Protein AF-A1CF23-F1 (afdb_monomer)

Radius of gyration: 43.06 Å; Cα contacts (8 Å, |Δi|>4): 12; chains: 1; bounding box: 99×81×117 Å

Secondary structure (DSSP, 8-state):
---PPPPPP-PPPPP--------------------PPP------------HHHHHHHHHHTHHHHHHHHHHHTT-HHHHHHHHHHHHHHHHHHHHHHHHHHHHHHHHHHHHHHHHHHHHHHHHHHHHHHHHHHHHHHHHHHHHHHHHHHHHHHHHHHHHHHHHHHHHHHHHTTT--

Solvent-accessible surface area (backbone atoms only — not comparable to full-atom values): 10896 Å² total; per-residue (Å²): 139,85,85,79,80,86,80,86,87,75,85,83,86,80,84,83,85,84,82,84,90,86,82,86,87,86,89,82,91,83,90,79,79,92,76,81,76,78,80,79,77,78,76,67,80,72,74,78,89,47,60,70,61,54,53,54,46,59,58,70,46,48,65,57,53,54,52,40,52,61,33,38,79,76,39,50,70,60,23,55,52,51,50,52,51,51,54,51,50,50,54,51,49,54,52,47,53,53,50,49,53,51,49,55,50,51,52,52,53,50,52,50,50,52,54,52,48,52,56,48,51,54,52,48,54,52,50,53,51,52,52,52,54,50,52,54,53,49,51,52,50,53,51,52,51,51,52,51,52,52,50,53,52,51,53,54,53,53,51,53,50,55,52,51,56,55,52,55,60,55,56,67,66,72,82,112

Structure (mmCIF, N/CA/C/O backbone):
data_AF-A1CF23-F1
#
_entry.id   AF-A1CF23-F1
#
loop_
_atom_site.group_PDB
_atom_site.id
_atom_site.type_symbol
_atom_site.label_atom_id
_atom_site.label_alt_id
_atom_site.label_comp_id
_atom_site.label_asym_id
_atom_site.label_entity_id
_atom_site.label_seq_id
_atom_site.pdbx_PDB_ins_code
_atom_site.Cartn_x
_atom_site.Cartn_y
_atom_site.Cartn_z
_atom_site.occupancy
_atom_site.B_iso_or_equiv
_atom_site.auth_seq_id
_atom_site.auth_comp_id
_atom_site.auth_asym_id
_atom_site.auth_atom_id
_atom_site.pdbx_PDB_model_num
ATOM 1 N N . MET A 1 1 ? 17.968 -36.607 25.611 1.00 47.09 1 MET A N 1
ATOM 2 C CA . MET A 1 1 ? 18.447 -35.721 24.532 1.00 47.09 1 MET A CA 1
ATOM 3 C C . MET A 1 1 ? 17.335 -34.723 24.276 1.00 47.09 1 MET A C 1
ATOM 5 O O . MET A 1 1 ? 16.348 -35.072 23.646 1.00 47.09 1 MET A O 1
ATOM 9 N N . GLU A 1 2 ? 17.427 -33.560 24.917 1.00 42.81 2 GLU A N 1
ATOM 10 C CA . GLU A 1 2 ? 16.439 -32.479 24.839 1.00 42.81 2 GLU A CA 1
ATOM 11 C C . GLU A 1 2 ? 16.671 -31.672 23.558 1.00 42.81 2 GLU A C 1
ATOM 13 O O . GLU A 1 2 ? 17.793 -31.248 23.285 1.00 42.81 2 GLU A O 1
ATOM 18 N N . ALA A 1 3 ? 15.622 -31.495 22.754 1.00 51.94 3 ALA A N 1
ATOM 19 C CA . ALA A 1 3 ? 15.655 -30.687 21.541 1.00 51.94 3 ALA A CA 1
ATOM 20 C C . ALA A 1 3 ? 15.072 -29.301 21.848 1.00 51.94 3 ALA A C 1
ATOM 22 O O . ALA A 1 3 ? 13.859 -29.100 21.843 1.00 51.94 3 ALA A O 1
ATOM 23 N N . THR A 1 4 ? 15.959 -28.358 22.151 1.00 59.88 4 THR A N 1
ATOM 24 C CA . THR A 1 4 ? 15.640 -26.946 22.383 1.00 59.88 4 THR A CA 1
ATOM 25 C C . THR A 1 4 ? 15.431 -26.233 21.045 1.00 59.88 4 THR A C 1
ATOM 27 O O . THR A 1 4 ? 16.320 -26.227 20.194 1.00 59.88 4 THR A O 1
ATOM 30 N N . ALA A 1 5 ? 14.252 -25.639 20.850 1.00 60.12 5 ALA A N 1
ATOM 31 C CA . ALA A 1 5 ? 13.924 -24.807 19.691 1.00 60.12 5 ALA A CA 1
ATOM 32 C C . ALA A 1 5 ? 14.727 -23.485 19.698 1.00 60.12 5 ALA A C 1
ATOM 34 O O . ALA A 1 5 ? 14.923 -22.913 20.775 1.00 60.12 5 ALA A O 1
ATOM 35 N N . PRO A 1 6 ? 15.179 -22.960 18.541 1.00 56.44 6 PRO A N 1
ATOM 36 C CA . PRO A 1 6 ? 15.926 -21.712 18.502 1.00 56.44 6 PRO A CA 1
ATOM 37 C C . PRO A 1 6 ? 14.998 -20.494 18.603 1.00 56.44 6 PRO A C 1
ATOM 39 O O . PRO A 1 6 ? 13.953 -20.398 17.959 1.00 56.44 6 PRO A O 1
ATOM 42 N N . TYR A 1 7 ? 15.429 -19.578 19.463 1.00 55.75 7 TYR A N 1
ATOM 43 C CA . TYR A 1 7 ? 14.811 -18.316 19.848 1.00 55.75 7 TYR A CA 1
ATOM 44 C C . TYR A 1 7 ? 14.719 -17.319 18.678 1.00 55.75 7 TYR A C 1
ATOM 46 O O . TYR A 1 7 ? 15.629 -17.214 17.859 1.00 55.75 7 TYR A O 1
ATOM 54 N N . LEU A 1 8 ? 13.630 -16.549 18.654 1.00 56.47 8 LEU A N 1
ATOM 55 C CA . LEU A 1 8 ? 13.387 -15.423 17.750 1.00 56.47 8 LEU A CA 1
ATOM 56 C C . LEU A 1 8 ? 14.395 -14.287 18.004 1.00 56.47 8 LEU A C 1
ATOM 58 O O . LEU A 1 8 ? 14.453 -13.743 19.108 1.00 56.47 8 LEU A O 1
ATOM 62 N N . GLU A 1 9 ? 15.149 -13.892 16.976 1.00 46.81 9 GLU A N 1
ATOM 63 C CA . GLU A 1 9 ? 15.939 -12.656 16.978 1.00 46.81 9 GLU A CA 1
ATOM 64 C C . GLU A 1 9 ? 15.014 -11.429 16.897 1.00 46.81 9 GLU A C 1
ATOM 66 O O . GLU A 1 9 ? 14.164 -11.313 16.010 1.00 46.81 9 GLU A O 1
ATOM 71 N N . HIS A 1 10 ? 15.199 -10.476 17.810 1.00 56.09 10 HIS A N 1
ATOM 72 C CA . HIS A 1 10 ? 14.612 -9.141 17.722 1.00 56.09 10 HIS A CA 1
ATOM 73 C C . HIS A 1 10 ? 15.687 -8.121 17.319 1.00 56.09 10 HIS A C 1
ATOM 75 O O . HIS A 1 10 ? 16.772 -8.130 17.902 1.00 56.09 10 HIS A O 1
ATOM 81 N N . PRO A 1 11 ? 15.405 -7.201 16.376 1.00 58.03 11 PRO A N 1
ATOM 82 C CA . PRO A 1 11 ? 16.388 -6.220 15.936 1.00 58.03 11 PRO A CA 1
ATOM 83 C C . PRO A 1 11 ? 16.636 -5.124 16.998 1.00 58.03 11 PRO A C 1
ATOM 85 O O . PRO A 1 11 ? 15.713 -4.727 17.719 1.00 58.03 11 PRO A O 1
ATOM 88 N N . PRO A 1 12 ? 17.870 -4.589 17.093 1.00 57.94 12 PRO A N 1
ATOM 89 C CA . PRO A 1 12 ? 18.262 -3.652 18.141 1.00 57.94 12 PRO A CA 1
ATOM 90 C C . PRO A 1 12 ? 17.671 -2.246 17.944 1.00 57.94 12 PRO A C 1
ATOM 92 O O . PRO A 1 12 ? 17.679 -1.672 16.852 1.00 57.94 12 PRO A O 1
ATOM 95 N N . LYS A 1 13 ? 17.197 -1.660 19.051 1.00 60.62 13 LYS A N 1
ATOM 96 C CA . LYS A 1 13 ? 16.697 -0.279 19.134 1.00 60.62 13 LYS A CA 1
ATOM 97 C C . LYS A 1 13 ? 17.838 0.716 18.889 1.00 60.62 13 LYS A C 1
ATOM 99 O O . LYS A 1 13 ? 18.819 0.728 19.629 1.00 60.62 13 LYS A O 1
ATOM 104 N N . ARG A 1 14 ? 17.699 1.582 17.880 1.00 65.31 14 ARG A N 1
ATOM 105 C CA . ARG A 1 14 ? 18.661 2.663 17.598 1.00 65.31 14 ARG A CA 1
ATOM 106 C C . ARG A 1 14 ? 18.449 3.833 18.567 1.00 65.31 14 ARG A C 1
ATOM 108 O O . ARG A 1 14 ? 17.315 4.257 18.789 1.00 65.31 14 ARG A O 1
ATOM 115 N N . LYS A 1 15 ? 19.546 4.337 19.142 1.00 51.72 15 LYS A N 1
ATOM 116 C CA . LYS A 1 15 ? 19.600 5.546 19.979 1.00 51.72 15 LYS A CA 1
ATOM 117 C C . LYS A 1 15 ? 19.421 6.795 19.106 1.00 51.72 15 LYS A C 1
ATOM 119 O O . LYS A 1 15 ? 20.038 6.897 18.052 1.00 51.72 15 LYS A O 1
ATOM 124 N N . ARG A 1 16 ? 18.587 7.736 19.557 1.00 58.72 16 ARG A N 1
ATOM 125 C CA . ARG A 1 16 ? 18.437 9.077 18.973 1.00 58.72 16 ARG A CA 1
ATOM 126 C C . ARG A 1 16 ? 19.464 9.994 19.632 1.00 58.72 16 ARG A C 1
ATOM 128 O O . ARG A 1 16 ? 19.348 10.269 20.823 1.00 58.72 16 ARG A O 1
ATOM 135 N N . GLU A 1 17 ? 20.461 10.431 18.877 1.00 41.59 17 GLU A N 1
ATOM 136 C CA . GLU A 1 17 ? 21.416 11.435 19.339 1.00 41.59 17 GLU A CA 1
ATOM 137 C C . GLU A 1 17 ? 20.784 12.828 19.252 1.00 41.59 17 GLU A C 1
ATOM 139 O O . GLU A 1 17 ? 20.190 13.219 18.248 1.00 41.59 17 GLU A O 1
ATOM 144 N N . SER A 1 18 ? 20.864 13.536 20.374 1.00 41.31 18 SER A N 1
ATOM 145 C CA . SER A 1 18 ? 20.544 14.950 20.532 1.00 41.31 18 SER A CA 1
ATOM 146 C C . SER A 1 18 ? 21.783 15.754 20.159 1.00 41.31 18 SER A C 1
ATOM 148 O O . SER A 1 18 ? 22.869 15.456 20.651 1.00 41.31 18 SER A O 1
ATOM 150 N N . SER A 1 19 ? 21.640 16.804 19.356 1.00 41.16 19 SER A N 1
ATOM 151 C CA . SER A 1 19 ? 22.678 17.829 19.234 1.00 41.16 19 SER A CA 1
ATOM 152 C C . SER A 1 19 ? 22.047 19.210 19.149 1.00 41.16 19 SER A C 1
ATOM 154 O O . SER A 1 19 ? 21.225 19.495 18.281 1.00 41.16 19 SER A O 1
ATOM 156 N N . LEU A 1 20 ? 22.427 20.017 20.137 1.00 34.78 20 LEU A N 1
ATOM 157 C CA . LEU A 1 20 ? 22.135 21.430 20.292 1.00 34.78 20 LEU A CA 1
ATOM 158 C C . LEU A 1 20 ? 22.941 22.270 19.292 1.00 34.78 20 LEU A C 1
ATOM 160 O O . LEU A 1 20 ? 24.120 22.029 19.057 1.00 34.78 20 LEU A O 1
ATOM 164 N N . SER A 1 21 ? 22.245 23.277 18.779 1.00 41.28 21 SER A N 1
ATOM 165 C CA . SER A 1 21 ? 22.648 24.590 18.273 1.00 41.28 21 SER A CA 1
ATOM 166 C C . SER A 1 21 ? 24.136 24.973 18.251 1.00 41.28 21 SER A C 1
ATOM 168 O O . SER A 1 21 ? 24.772 25.113 19.293 1.00 41.28 21 SER A O 1
ATOM 170 N N . GLN A 1 22 ? 24.607 25.384 17.070 1.00 38.59 22 GLN A N 1
ATOM 171 C CA . GLN A 1 22 ? 25.630 26.421 16.918 1.00 38.59 22 GLN A CA 1
ATOM 172 C C . GLN A 1 22 ? 25.378 27.214 15.627 1.00 38.59 22 GLN A C 1
ATOM 174 O O . GLN A 1 22 ? 25.405 26.660 14.533 1.00 38.59 22 GLN A O 1
ATOM 179 N N . SER A 1 23 ? 25.147 28.521 15.747 1.00 35.44 23 SER A N 1
ATOM 180 C CA . SER A 1 23 ? 25.278 29.476 14.642 1.00 35.44 23 SER A CA 1
ATOM 181 C C . SER A 1 23 ? 25.594 30.851 15.228 1.00 35.44 23 SER A C 1
ATOM 183 O O . SER A 1 23 ? 24.833 31.393 16.028 1.00 35.44 23 SER A O 1
ATOM 185 N N . GLY A 1 24 ? 26.776 31.360 14.870 1.00 31.34 24 GLY A N 1
ATOM 186 C CA . GLY A 1 24 ? 27.207 32.738 15.093 1.00 31.34 24 GLY A CA 1
ATOM 187 C C . GLY A 1 24 ? 26.782 33.674 13.948 1.00 31.34 24 GLY A C 1
ATOM 188 O O . GLY A 1 24 ? 26.200 33.209 12.965 1.00 31.34 24 GLY A O 1
ATOM 189 N N . PRO A 1 25 ? 27.055 34.987 14.080 1.00 57.59 25 PRO A N 1
ATOM 190 C CA . PRO A 1 25 ? 26.296 36.049 13.423 1.00 57.59 25 PRO A CA 1
ATOM 191 C C . PRO A 1 25 ? 27.000 36.629 12.188 1.00 57.59 25 PRO A C 1
ATOM 193 O O . PRO A 1 25 ? 28.224 36.597 12.112 1.00 57.59 25 PRO A O 1
ATOM 196 N N . ALA A 1 26 ? 26.229 37.233 11.275 1.00 33.72 26 ALA A N 1
ATOM 197 C CA . ALA A 1 26 ? 26.423 38.615 10.810 1.00 33.72 26 ALA A CA 1
ATOM 198 C C . ALA A 1 26 ? 25.569 38.954 9.570 1.00 33.72 26 ALA A C 1
ATOM 200 O O . ALA A 1 26 ? 25.571 38.236 8.574 1.00 33.72 26 ALA A O 1
ATOM 201 N N . ASN A 1 27 ? 25.026 40.171 9.629 1.00 35.38 27 ASN A N 1
ATOM 202 C CA . ASN A 1 27 ? 24.961 41.179 8.568 1.00 35.38 27 ASN A 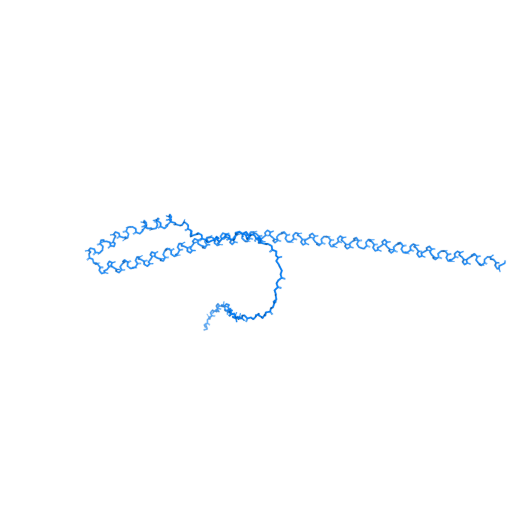CA 1
ATOM 203 C C . ASN A 1 27 ? 23.621 41.450 7.861 1.00 35.38 27 ASN A C 1
ATOM 205 O O . ASN A 1 27 ? 22.904 40.563 7.409 1.00 35.38 27 ASN A O 1
ATOM 209 N N . GLU A 1 28 ? 23.320 42.746 7.801 1.00 41.91 28 GLU A N 1
ATOM 210 C CA . GLU A 1 28 ? 22.049 43.366 7.444 1.00 41.91 28 GLU A CA 1
ATOM 211 C C . GLU A 1 28 ? 21.919 43.690 5.942 1.00 41.91 28 GLU A C 1
ATOM 213 O O . GLU A 1 28 ? 22.896 43.940 5.240 1.00 41.91 28 GLU A O 1
ATOM 218 N N . SER A 1 29 ? 20.656 43.880 5.541 1.00 42.12 29 SER A N 1
ATOM 219 C CA . SER A 1 29 ? 20.182 44.896 4.584 1.00 42.12 29 SER A CA 1
ATOM 220 C C . SER A 1 29 ? 20.211 44.582 3.080 1.00 42.12 29 SER A C 1
ATOM 222 O O . SER A 1 29 ? 21.208 44.778 2.389 1.00 42.12 29 SER A O 1
ATOM 224 N N . ARG A 1 30 ? 19.026 44.275 2.528 1.00 42.25 30 ARG A N 1
ATOM 225 C CA . ARG A 1 30 ? 18.325 45.149 1.557 1.00 42.25 30 ARG A CA 1
ATOM 226 C C . ARG A 1 30 ? 16.930 44.615 1.231 1.00 42.25 30 ARG A C 1
ATOM 228 O O . ARG A 1 30 ? 16.728 43.418 1.077 1.00 42.25 30 ARG A O 1
ATOM 235 N N . GLY A 1 31 ? 15.972 45.536 1.151 1.00 38.47 31 GLY A N 1
ATOM 236 C CA . GLY A 1 31 ? 14.549 45.242 1.029 1.00 38.47 31 GLY A CA 1
ATOM 237 C C . GLY A 1 31 ? 14.075 44.768 -0.346 1.00 38.47 31 GLY A C 1
ATOM 238 O O . GLY A 1 31 ? 14.574 45.190 -1.386 1.00 38.47 31 GLY A O 1
ATOM 239 N N . ALA A 1 32 ? 13.016 43.962 -0.306 1.00 36.84 32 ALA A N 1
ATOM 240 C CA . ALA A 1 32 ? 11.978 43.841 -1.321 1.00 36.84 32 ALA A CA 1
ATOM 241 C C . ALA A 1 32 ? 10.670 43.410 -0.619 1.00 36.84 32 ALA A C 1
ATOM 243 O O . ALA A 1 32 ? 10.701 42.818 0.454 1.00 36.84 32 ALA A O 1
ATOM 244 N N . LYS A 1 33 ? 9.540 43.817 -1.198 1.00 49.59 33 LYS A N 1
ATOM 245 C CA . LYS A 1 33 ? 8.174 43.880 -0.643 1.00 49.59 33 LYS A CA 1
ATOM 246 C C . LYS A 1 33 ? 7.589 42.546 -0.116 1.00 49.59 33 LYS A C 1
ATOM 248 O O . LYS A 1 33 ? 8.077 41.487 -0.499 1.00 49.59 33 LYS A O 1
ATOM 253 N N . PRO A 1 34 ? 6.508 42.598 0.698 1.00 35.50 34 PRO A N 1
ATOM 254 C CA . PRO A 1 34 ? 5.855 41.418 1.263 1.00 35.50 34 PRO A CA 1
ATOM 255 C C . PRO A 1 34 ? 5.177 40.613 0.152 1.00 35.50 34 PRO A C 1
ATOM 257 O O . PRO A 1 34 ? 4.264 41.109 -0.505 1.00 35.50 34 PRO A O 1
ATOM 260 N N . ILE A 1 35 ? 5.636 39.385 -0.063 1.00 42.28 35 ILE A N 1
ATOM 261 C CA . ILE A 1 35 ? 4.881 38.376 -0.800 1.00 42.28 35 ILE A CA 1
ATOM 262 C C . ILE A 1 35 ? 4.031 37.650 0.236 1.00 42.28 35 ILE A C 1
ATOM 264 O O . ILE A 1 35 ? 4.559 37.040 1.164 1.00 42.28 35 ILE A O 1
ATOM 268 N N . GLU A 1 36 ? 2.717 37.807 0.094 1.00 35.47 36 GLU A N 1
ATOM 269 C CA . GLU A 1 36 ? 1.693 37.052 0.805 1.00 35.47 36 GLU A CA 1
ATOM 270 C C . GLU A 1 36 ? 2.014 35.558 0.779 1.00 35.47 36 GLU A C 1
ATOM 272 O O . GLU A 1 36 ? 2.161 34.944 -0.280 1.00 35.47 36 GLU A O 1
ATOM 277 N N . SER A 1 37 ? 2.114 34.981 1.972 1.00 36.59 37 SER A N 1
ATOM 278 C CA . SER A 1 37 ? 2.172 33.543 2.185 1.00 36.59 37 SER A CA 1
ATOM 279 C C . SER A 1 37 ? 0.916 32.882 1.606 1.00 36.59 37 SER A C 1
ATOM 281 O O . SER A 1 37 ? -0.189 33.229 2.028 1.00 36.59 37 SER A O 1
ATOM 283 N N . PRO A 1 38 ? 1.035 31.891 0.706 1.00 37.25 38 PRO A N 1
ATOM 284 C CA . PRO A 1 38 ? -0.078 31.008 0.401 1.00 37.25 38 PRO A CA 1
ATOM 285 C C . PRO A 1 38 ? -0.397 30.217 1.669 1.00 37.25 38 PRO A C 1
ATOM 287 O O . PRO A 1 38 ? 0.479 29.550 2.221 1.00 37.25 38 PRO A O 1
ATOM 290 N N . ASN A 1 39 ? -1.632 30.365 2.143 1.00 38.25 39 ASN A N 1
ATOM 291 C CA . ASN A 1 39 ? -2.187 29.721 3.326 1.00 38.25 39 ASN A CA 1
ATOM 292 C C . ASN A 1 39 ? -1.664 28.286 3.489 1.00 38.25 39 ASN A C 1
ATOM 294 O O . ASN A 1 39 ? -1.999 27.399 2.703 1.00 38.25 39 ASN A O 1
ATOM 298 N N . GLN A 1 40 ? -0.854 28.061 4.527 1.00 39.56 40 GLN A N 1
ATOM 299 C CA . GLN A 1 40 ? -0.683 26.726 5.077 1.00 39.56 40 GLN A CA 1
ATOM 300 C C . GLN A 1 40 ? -1.990 26.393 5.776 1.00 39.56 40 GLN A C 1
ATOM 302 O O . GLN A 1 40 ? -2.209 26.749 6.933 1.00 39.56 40 GLN A O 1
ATOM 307 N N . ASP A 1 41 ? -2.874 25.777 5.001 1.00 31.92 41 ASP A N 1
ATOM 308 C CA . ASP A 1 41 ? -4.064 25.115 5.486 1.00 31.92 41 ASP A CA 1
ATOM 309 C C . ASP A 1 41 ? -3.591 24.066 6.493 1.00 31.92 41 ASP A C 1
ATOM 311 O O . ASP A 1 41 ? -3.032 23.019 6.153 1.00 31.92 41 ASP A O 1
ATOM 315 N N . SER A 1 42 ? -3.680 24.429 7.769 1.00 43.19 42 SER A N 1
ATOM 316 C CA . SER A 1 42 ? -3.456 23.517 8.872 1.00 43.19 42 SER A CA 1
ATOM 317 C C . SER A 1 42 ? -4.674 22.606 8.879 1.00 43.19 42 SER A C 1
ATOM 319 O O . SER A 1 42 ? -5.624 22.819 9.627 1.00 43.19 42 SER A O 1
ATOM 321 N N . THR A 1 43 ? -4.679 21.613 7.988 1.00 41.03 43 THR A N 1
ATOM 322 C CA . THR A 1 43 ? -5.628 20.509 8.048 1.00 41.03 43 THR A CA 1
ATOM 323 C C . THR A 1 43 ? -5.241 19.669 9.257 1.00 41.03 43 THR A C 1
ATOM 325 O O . THR A 1 43 ? -4.577 18.636 9.174 1.00 41.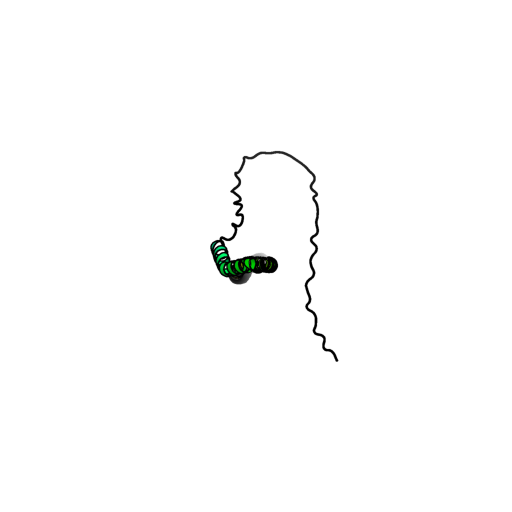03 43 THR A O 1
ATOM 328 N N . GLN A 1 44 ? -5.625 20.174 10.424 1.00 33.69 44 GLN A N 1
ATOM 329 C CA . GLN A 1 44 ? -5.868 19.371 11.599 1.00 33.69 44 GLN A CA 1
ATOM 330 C C . GLN A 1 44 ? -6.738 18.195 11.132 1.00 33.69 44 GLN A C 1
ATOM 332 O O . GLN A 1 44 ? -7.762 18.436 10.486 1.00 33.69 44 GLN A O 1
ATOM 337 N N . PRO A 1 45 ? -6.343 16.933 11.365 1.00 38.88 45 PRO A N 1
ATOM 338 C CA . PRO A 1 45 ? -7.217 15.824 11.042 1.00 38.88 45 PRO A CA 1
ATOM 339 C C . PRO A 1 45 ? -8.460 15.979 11.917 1.00 38.88 45 PRO A C 1
ATOM 341 O O . PRO A 1 45 ? -8.399 15.809 13.136 1.00 38.88 45 PRO A O 1
ATOM 344 N N . GLU A 1 46 ? -9.564 16.371 11.282 1.00 40.06 46 GLU A N 1
ATOM 345 C CA . GLU A 1 46 ? -10.905 16.270 11.842 1.00 40.06 46 GLU A CA 1
ATOM 346 C C . GLU A 1 46 ? -11.041 14.874 12.469 1.00 40.06 46 GLU A C 1
ATOM 348 O O . GLU A 1 46 ? -10.661 13.874 11.836 1.00 40.06 46 GLU A O 1
ATOM 353 N N . PRO A 1 47 ? -11.503 14.781 13.729 1.00 45.88 47 PRO A N 1
ATOM 354 C CA . PRO A 1 47 ? -11.722 13.492 14.359 1.00 45.88 47 PRO A CA 1
ATOM 355 C C . PRO A 1 47 ? -12.678 12.696 13.463 1.00 45.88 47 PRO A C 1
ATOM 357 O O . PRO A 1 47 ? -13.653 13.262 12.967 1.00 45.88 47 PRO A O 1
ATOM 360 N N . PRO A 1 48 ? -12.408 11.403 13.200 1.00 47.31 48 PRO A N 1
ATOM 361 C CA . PRO A 1 48 ? -13.290 10.618 12.358 1.00 47.31 48 PRO A CA 1
ATOM 362 C C . PRO A 1 48 ? -14.691 10.695 12.956 1.00 47.31 48 PRO A C 1
ATOM 364 O O . PRO A 1 48 ? -14.876 10.338 14.121 1.00 47.31 48 PRO A O 1
ATOM 367 N N . THR A 1 49 ? -15.642 11.165 12.150 1.00 50.53 49 THR A N 1
ATOM 368 C CA . THR A 1 49 ? -17.089 11.183 12.386 1.00 50.53 49 THR A CA 1
ATOM 369 C C . THR A 1 49 ? -17.572 9.738 12.521 1.00 50.53 49 THR A C 1
ATOM 371 O O . THR A 1 49 ? -18.186 9.143 11.645 1.00 50.53 49 THR A O 1
ATOM 374 N N . ASN A 1 50 ? -17.196 9.117 13.633 1.00 54.56 50 ASN A N 1
ATOM 375 C CA . ASN A 1 50 ? -17.627 7.804 14.087 1.00 54.56 50 ASN A CA 1
ATOM 376 C C . ASN A 1 50 ? -18.837 7.944 15.020 1.00 54.56 50 ASN A C 1
ATOM 378 O O . ASN A 1 50 ? -19.239 6.958 15.634 1.00 54.56 50 ASN A O 1
ATOM 382 N N . ASP A 1 51 ? -19.407 9.147 15.138 1.00 52.72 51 ASP A N 1
ATOM 383 C CA . ASP A 1 51 ? -20.479 9.475 16.077 1.00 52.72 51 ASP A CA 1
ATOM 384 C C . ASP A 1 51 ? -21.678 8.537 15.918 1.00 52.72 51 ASP A C 1
ATOM 386 O O . ASP A 1 51 ? -22.230 8.071 16.908 1.00 52.72 51 ASP A O 1
ATOM 390 N N . GLU A 1 52 ? -22.006 8.132 14.691 1.00 55.91 52 GLU A N 1
ATOM 391 C CA . GLU A 1 52 ? -23.090 7.181 14.417 1.00 55.91 52 GLU A CA 1
ATOM 392 C C . GLU A 1 52 ? -22.793 5.770 14.968 1.00 55.91 52 GLU A C 1
ATOM 394 O O . GLU A 1 52 ? -23.659 5.097 15.533 1.00 55.91 52 GLU A O 1
ATOM 399 N N . LYS A 1 53 ? -21.528 5.338 14.896 1.00 59.44 53 LYS A N 1
ATOM 400 C CA . LYS A 1 53 ? -21.073 4.040 15.410 1.00 59.44 53 LYS A CA 1
ATOM 401 C C . LYS A 1 53 ? -20.929 4.053 16.932 1.00 59.44 53 LYS A C 1
ATOM 403 O O . LYS A 1 53 ? -21.237 3.060 17.584 1.00 59.44 53 LYS A O 1
ATOM 408 N N . VAL A 1 54 ? -20.501 5.178 17.505 1.00 58.31 54 VAL A N 1
ATOM 409 C CA . VAL A 1 54 ? -20.413 5.395 18.958 1.00 58.31 54 VAL A CA 1
ATOM 410 C C . VAL A 1 54 ? -21.813 5.454 19.581 1.00 58.31 54 VAL A C 1
ATOM 412 O O . VAL A 1 54 ? -22.049 4.829 20.617 1.00 58.31 54 VAL A O 1
ATOM 415 N N . LEU A 1 55 ? -22.769 6.110 18.916 1.00 59.19 55 LEU A N 1
ATOM 416 C CA . LEU A 1 55 ? -24.175 6.132 19.323 1.00 59.19 55 LEU A CA 1
ATOM 417 C C . LEU A 1 55 ? -24.793 4.727 19.291 1.00 59.19 55 LEU A C 1
ATOM 419 O O . LEU A 1 55 ? -25.383 4.311 20.286 1.00 59.19 55 LEU A O 1
ATOM 423 N N . SER A 1 56 ? -24.569 3.955 18.221 1.00 65.12 56 SER A N 1
ATOM 424 C CA . SER A 1 56 ? -25.015 2.553 18.117 1.00 65.12 56 SER A CA 1
ATOM 425 C C . SER A 1 56 ? -24.459 1.668 19.249 1.00 65.12 56 SER A C 1
ATOM 427 O O . SER A 1 56 ? -25.141 0.785 19.776 1.00 65.12 56 SER A O 1
ATOM 429 N N . VAL A 1 57 ? -23.238 1.948 19.711 1.00 65.19 57 VAL A N 1
ATOM 430 C CA . VAL A 1 57 ? -22.618 1.230 20.833 1.00 65.19 57 VAL A CA 1
ATOM 431 C C . VAL A 1 57 ? -23.262 1.590 22.174 1.00 65.19 57 VAL A C 1
ATOM 433 O O . VAL A 1 57 ? -23.493 0.691 22.986 1.00 65.19 57 VAL A O 1
ATOM 436 N N . MET A 1 58 ? -23.626 2.852 22.419 1.00 64.31 58 MET A N 1
ATOM 437 C CA . MET A 1 58 ? 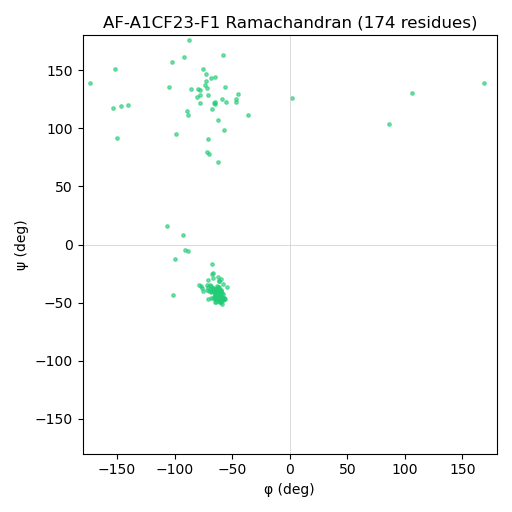-24.396 3.206 23.621 1.00 64.31 58 MET A CA 1
ATOM 438 C C . MET A 1 58 ? -25.740 2.470 23.687 1.00 64.31 58 MET A C 1
ATOM 440 O O . MET A 1 58 ? -26.210 2.139 24.778 1.00 64.31 58 MET A O 1
ATOM 444 N N . GLU A 1 59 ? -26.337 2.144 22.539 1.00 75.50 59 GLU A N 1
ATOM 445 C CA . GLU A 1 59 ? -27.534 1.302 22.494 1.00 75.50 59 GLU A CA 1
ATOM 446 C C . GLU A 1 59 ? -27.242 -0.161 22.852 1.00 75.50 59 GLU A C 1
ATOM 448 O O . GLU A 1 59 ? -28.037 -0.790 23.550 1.00 75.50 59 GLU A O 1
ATOM 453 N N . SER A 1 60 ? -26.083 -0.693 22.453 1.00 80.44 60 SER A N 1
ATOM 454 C CA . SER A 1 60 ? -25.705 -2.088 22.726 1.00 80.44 60 SER A CA 1
ATOM 455 C C . SER A 1 60 ? -25.483 -2.390 24.217 1.00 80.44 60 SER A C 1
ATOM 457 O O . SER A 1 60 ? -25.764 -3.498 24.672 1.00 80.44 60 SER A O 1
ATOM 459 N N . PHE A 1 61 ? -25.070 -1.394 25.010 1.00 86.88 61 PHE A N 1
ATOM 460 C CA . PHE A 1 61 ? -24.920 -1.527 26.467 1.00 86.88 61 PHE A CA 1
ATOM 461 C C . PHE A 1 61 ? -26.201 -1.216 27.254 1.00 86.88 61 PHE A C 1
ATOM 463 O O . PHE A 1 61 ? -26.246 -1.423 28.468 1.00 86.88 61 PHE A O 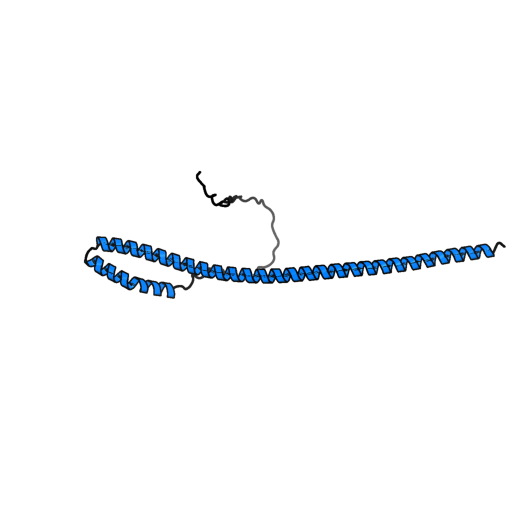1
ATOM 470 N N . ARG A 1 62 ? -27.265 -0.751 26.587 1.00 88.94 62 ARG A N 1
ATOM 471 C CA . ARG A 1 62 ? -28.529 -0.355 27.224 1.00 88.94 62 ARG A CA 1
ATOM 472 C C . ARG A 1 62 ? -29.207 -1.501 28.006 1.00 88.94 62 ARG A C 1
ATOM 474 O O . ARG A 1 62 ? -29.702 -1.2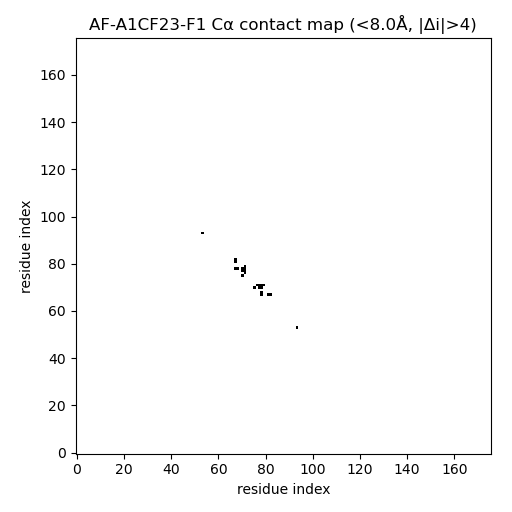36 29.100 1.00 88.94 62 ARG A O 1
ATOM 481 N N . PRO A 1 63 ? -29.213 -2.767 27.534 1.00 92.00 63 PRO A N 1
ATOM 482 C CA . PRO A 1 63 ? -29.718 -3.896 28.322 1.00 92.00 63 PRO A CA 1
ATOM 483 C C . PRO A 1 63 ? -28.912 -4.131 29.602 1.00 92.00 63 PRO A C 1
ATOM 485 O O . PRO A 1 63 ? -29.485 -4.367 30.660 1.00 92.00 63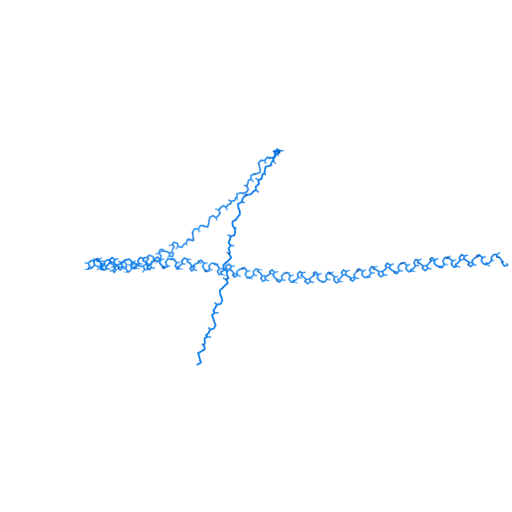 PRO A O 1
ATOM 488 N N . LEU A 1 64 ? -27.586 -4.006 29.515 1.00 91.12 64 LEU A N 1
ATOM 489 C CA . LEU A 1 64 ? -26.686 -4.231 30.641 1.00 91.12 64 LEU A CA 1
ATOM 490 C C . LEU A 1 64 ? -26.822 -3.138 31.708 1.00 91.12 64 LEU A C 1
ATOM 492 O O . LEU A 1 64 ? -26.759 -3.435 32.894 1.00 91.12 64 LEU A O 1
ATOM 496 N N . ALA A 1 65 ? -27.081 -1.893 31.300 1.00 90.50 65 ALA A N 1
ATOM 497 C CA . ALA A 1 65 ? -27.388 -0.801 32.223 1.00 90.50 65 ALA A CA 1
ATOM 498 C C . ALA A 1 65 ? -28.652 -1.079 33.060 1.00 90.50 65 ALA A C 1
ATOM 500 O O . ALA A 1 65 ? -28.636 -0.873 34.268 1.00 90.50 65 ALA A O 1
ATOM 501 N N . ARG A 1 66 ? -29.709 -1.634 32.448 1.00 94.38 66 ARG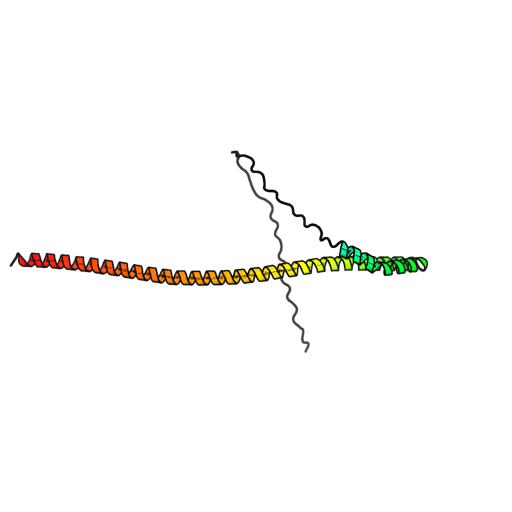 A N 1
ATOM 502 C CA . ARG A 1 66 ? -30.944 -2.013 33.164 1.00 94.38 66 ARG A CA 1
ATOM 503 C C . ARG A 1 66 ? -30.725 -3.154 34.157 1.00 94.38 66 ARG A C 1
ATOM 505 O O . ARG A 1 66 ? -31.332 -3.167 35.221 1.00 94.38 66 ARG A O 1
ATOM 512 N N . GLU A 1 67 ? -29.877 -4.124 33.816 1.00 95.00 67 GLU A N 1
ATOM 513 C CA . GLU A 1 67 ? -29.516 -5.195 34.755 1.00 95.00 67 GLU A CA 1
ATOM 514 C C . GLU A 1 67 ? -28.685 -4.670 35.928 1.00 95.00 67 GLU A C 1
ATOM 516 O O . GLU A 1 67 ? -28.875 -5.120 37.055 1.00 95.00 67 GLU A O 1
ATOM 521 N N . LEU A 1 68 ? -27.811 -3.684 35.694 1.00 95.25 68 LEU A N 1
ATOM 522 C CA . LEU A 1 68 ? -27.081 -3.013 36.770 1.00 95.25 68 LEU A CA 1
ATOM 523 C C . LEU A 1 68 ? -28.018 -2.237 37.703 1.00 95.25 68 LEU A C 1
ATOM 525 O O . LEU A 1 68 ? -27.835 -2.326 38.909 1.00 95.25 68 LEU A O 1
ATOM 529 N N . GLU A 1 69 ? -29.038 -1.548 37.180 1.00 96.06 69 GLU A N 1
ATOM 530 C CA . GLU A 1 69 ? -30.064 -0.878 38.001 1.00 96.06 69 GLU A CA 1
ATOM 531 C C . GLU A 1 69 ? -30.832 -1.882 38.875 1.00 96.06 69 GLU A C 1
ATOM 533 O O . GLU A 1 69 ? -30.936 -1.708 40.086 1.00 96.06 69 GLU A O 1
ATOM 538 N N . ARG A 1 70 ? -31.292 -2.997 38.291 1.00 97.12 70 ARG A N 1
ATOM 539 C CA . ARG A 1 70 ? -31.967 -4.079 39.036 1.00 97.12 70 ARG A CA 1
ATOM 540 C C . ARG A 1 70 ? -31.080 -4.729 40.091 1.00 97.12 70 ARG A C 1
ATOM 542 O O . ARG A 1 70 ? -31.582 -5.270 41.076 1.00 97.12 70 ARG A O 1
ATOM 549 N N . LEU A 1 71 ? -29.776 -4.779 39.836 1.00 96.75 71 LEU A N 1
ATOM 550 C CA . LEU A 1 71 ? -28.802 -5.311 40.775 1.00 96.75 71 LEU A CA 1
ATOM 551 C C . LEU A 1 71 ? -28.537 -4.317 41.905 1.00 96.75 71 LEU A C 1
ATOM 553 O O . LEU A 1 71 ? -28.419 -4.752 43.042 1.00 96.75 71 LEU A O 1
ATOM 557 N N . ASP A 1 72 ? -28.505 -3.018 41.617 1.00 97.25 72 ASP A N 1
ATOM 558 C CA . ASP A 1 72 ? -28.302 -1.952 42.605 1.00 97.25 72 ASP A CA 1
ATOM 559 C C . ASP A 1 72 ? -29.423 -1.924 43.654 1.00 97.25 72 ASP A C 1
ATOM 561 O O . ASP A 1 72 ? -29.161 -1.772 44.845 1.00 97.25 72 ASP A O 1
ATOM 565 N N . GLU A 1 73 ? -30.660 -2.210 43.232 1.00 97.25 73 GLU A N 1
ATOM 566 C CA . GLU A 1 73 ? -31.814 -2.386 44.125 1.00 97.25 73 GLU A CA 1
ATOM 567 C C . GLU A 1 73 ? -31.658 -3.565 45.109 1.00 97.25 73 GLU A C 1
ATOM 569 O O . GLU A 1 73 ? -32.252 -3.551 46.188 1.00 97.25 73 GLU A O 1
ATOM 574 N N . LYS A 1 74 ? -30.892 -4.605 44.745 1.00 97.31 74 LYS A N 1
ATOM 575 C CA . LYS A 1 74 ? -30.753 -5.852 45.525 1.00 97.31 74 LYS A CA 1
ATOM 576 C C . LYS A 1 74 ? -29.455 -5.918 46.325 1.00 97.31 74 LYS A C 1
ATOM 578 O O . LYS A 1 74 ? -29.459 -6.377 47.464 1.00 97.31 74 LYS A O 1
ATOM 583 N N . ASP A 1 75 ? -28.351 -5.518 45.707 1.00 97.62 75 ASP A N 1
ATOM 584 C CA . ASP A 1 75 ? -27.002 -5.524 46.261 1.00 97.62 75 ASP A CA 1
ATOM 585 C C . ASP A 1 75 ? -26.178 -4.383 45.627 1.00 97.62 75 ASP A C 1
ATOM 587 O O . ASP A 1 75 ? -25.532 -4.570 44.587 1.00 97.62 75 ASP A O 1
ATOM 591 N N . PRO A 1 76 ? -26.160 -3.195 46.256 1.00 96.75 76 PRO A N 1
ATOM 592 C CA . PRO A 1 76 ? -25.480 -2.023 45.707 1.00 96.75 76 PRO A CA 1
ATOM 593 C C . PRO A 1 76 ? -23.952 -2.174 45.679 1.00 96.75 76 PRO A C 1
ATOM 595 O O . PRO A 1 76 ? -23.263 -1.569 44.853 1.00 96.75 76 PRO A O 1
ATOM 598 N N . ILE A 1 77 ? -23.376 -3.007 46.554 1.00 97.44 77 ILE A N 1
ATOM 599 C CA . ILE A 1 77 ? -21.926 -3.239 46.577 1.00 97.44 77 ILE A CA 1
ATOM 600 C C . ILE A 1 77 ? -21.527 -4.058 45.351 1.00 97.44 77 ILE A C 1
ATOM 602 O O . ILE A 1 77 ? -20.562 -3.711 44.656 1.00 97.44 77 ILE A O 1
ATOM 606 N N . LEU A 1 78 ? -22.275 -5.126 45.070 1.00 96.12 78 LEU A N 1
ATOM 607 C CA . LEU A 1 78 ? -22.061 -5.956 43.893 1.00 96.12 78 LEU A CA 1
ATOM 608 C C . LEU A 1 78 ? -22.370 -5.186 42.603 1.00 96.12 78 LEU A C 1
ATOM 610 O O . LEU A 1 78 ? -21.586 -5.262 41.653 1.00 96.12 78 LEU A O 1
ATOM 614 N N . ALA A 1 79 ? -23.433 -4.377 42.583 1.00 97.06 79 ALA A N 1
ATOM 615 C CA . ALA A 1 79 ? -23.761 -3.504 41.457 1.00 97.06 79 ALA A CA 1
ATOM 616 C C . ALA A 1 79 ? -22.627 -2.522 41.143 1.00 97.06 79 ALA A C 1
ATOM 618 O O . ALA A 1 79 ? -22.209 -2.408 39.990 1.00 97.06 79 ALA A O 1
ATOM 619 N N . ALA A 1 80 ? -22.038 -1.887 42.160 1.00 95.88 80 ALA A N 1
ATOM 620 C CA . ALA A 1 80 ? -20.902 -0.990 41.974 1.00 95.88 80 ALA A CA 1
ATOM 621 C C . ALA A 1 80 ? -19.660 -1.712 41.416 1.00 95.88 80 ALA A C 1
ATOM 623 O O . ALA A 1 80 ? -18.923 -1.150 40.600 1.00 95.88 80 ALA A O 1
ATOM 624 N N . GLN A 1 81 ? -19.402 -2.956 41.834 1.00 97.50 81 GLN A N 1
ATOM 625 C CA . GLN A 1 81 ? -18.317 -3.772 41.274 1.00 97.50 81 GLN A CA 1
ATOM 626 C C . GLN A 1 81 ? -18.582 -4.137 39.809 1.00 97.50 81 GLN A C 1
ATOM 628 O O . GLN A 1 81 ? -17.700 -3.958 38.964 1.00 97.50 81 GLN A O 1
ATOM 633 N N . ALA A 1 82 ? -19.800 -4.577 39.497 1.00 96.44 82 ALA A N 1
ATOM 634 C CA . ALA A 1 82 ? -20.216 -4.910 38.141 1.00 96.44 82 ALA A CA 1
ATOM 635 C C . ALA A 1 82 ? -20.168 -3.677 37.221 1.00 96.44 82 ALA A C 1
ATOM 637 O O . ALA A 1 82 ? -19.612 -3.747 36.126 1.00 96.44 82 ALA A O 1
ATOM 638 N N . ALA A 1 83 ? -20.632 -2.517 37.688 1.00 95.62 83 ALA A N 1
ATOM 639 C CA . ALA A 1 83 ? -20.576 -1.260 36.946 1.00 95.62 83 ALA A CA 1
ATOM 640 C C . ALA A 1 83 ? -19.134 -0.853 36.601 1.00 95.62 83 ALA A C 1
ATOM 642 O O . ALA A 1 83 ? -18.863 -0.425 35.476 1.00 95.62 83 ALA A O 1
ATOM 643 N N . ARG A 1 84 ? -18.180 -1.040 37.528 1.00 96.69 84 ARG A N 1
ATOM 644 C CA . ARG A 1 84 ? -16.750 -0.811 37.254 1.00 96.69 84 ARG A CA 1
ATOM 645 C C . ARG A 1 84 ? -16.228 -1.727 36.148 1.00 96.69 84 ARG A C 1
ATOM 647 O O . ARG A 1 84 ? -15.523 -1.251 35.259 1.00 96.69 84 ARG A O 1
ATOM 654 N N . LEU A 1 85 ? -16.593 -3.008 36.167 1.00 95.81 85 LEU A N 1
ATOM 655 C CA . LEU A 1 85 ? -16.195 -3.961 35.128 1.00 95.81 85 LEU A CA 1
ATOM 656 C C . LEU A 1 85 ? -16.776 -3.582 33.759 1.00 95.81 85 LEU A C 1
ATOM 658 O O . LEU A 1 85 ? -16.047 -3.543 32.767 1.00 95.81 85 LEU A O 1
ATOM 662 N N . VAL A 1 86 ? -18.063 -3.236 33.709 1.00 93.62 86 VAL A N 1
ATOM 663 C CA . VAL A 1 86 ? -18.735 -2.797 32.477 1.00 93.62 86 VAL A CA 1
ATOM 664 C C . VAL A 1 86 ? -18.093 -1.529 31.918 1.00 93.62 86 VAL A C 1
ATOM 666 O O . VAL A 1 86 ? -17.858 -1.437 30.713 1.00 93.62 86 VAL A O 1
ATOM 669 N N . ALA A 1 87 ? -17.738 -0.571 32.777 1.00 92.19 87 ALA A N 1
ATOM 670 C CA . ALA A 1 87 ? -17.046 0.644 32.359 1.00 92.19 87 ALA A CA 1
ATOM 671 C C . ALA A 1 87 ? -15.658 0.355 31.757 1.00 92.19 87 ALA A C 1
ATOM 673 O O . ALA A 1 87 ? -15.286 0.975 30.759 1.00 92.19 87 ALA A O 1
ATOM 674 N N . LEU A 1 88 ? -14.901 -0.590 32.326 1.00 95.12 88 LEU A N 1
ATOM 675 C CA . LEU A 1 88 ? -13.609 -1.017 31.776 1.00 95.12 88 LEU A CA 1
ATOM 676 C C . LEU A 1 88 ? -13.773 -1.695 30.413 1.00 95.12 88 LEU A C 1
ATOM 678 O O . LEU A 1 88 ? -13.059 -1.352 29.471 1.00 95.12 88 LEU A O 1
ATOM 682 N N . TYR A 1 89 ? -14.733 -2.612 30.292 1.00 93.94 89 TYR A N 1
ATOM 683 C CA . TYR A 1 89 ? -15.001 -3.306 29.036 1.00 93.94 89 TYR A CA 1
ATOM 684 C C . TYR A 1 89 ? -15.429 -2.337 27.929 1.00 93.94 89 TYR A C 1
ATOM 686 O O . TYR A 1 89 ? -14.911 -2.408 26.816 1.00 93.94 89 TYR A O 1
ATOM 694 N N . ARG A 1 90 ? -16.308 -1.377 28.243 1.00 91.12 90 ARG A N 1
ATOM 695 C CA . ARG A 1 90 ? -16.741 -0.356 27.283 1.00 91.12 90 ARG A CA 1
ATOM 696 C C . ARG A 1 90 ? -15.558 0.450 26.740 1.00 91.12 90 ARG A C 1
ATOM 698 O O . ARG A 1 90 ? -15.421 0.576 25.528 1.00 91.12 90 ARG A O 1
ATOM 705 N N . ARG A 1 91 ? -14.657 0.910 27.617 1.00 93.06 91 ARG A N 1
ATOM 706 C CA . ARG A 1 91 ? -13.438 1.637 27.208 1.00 93.06 91 ARG A CA 1
ATOM 707 C C . ARG A 1 91 ? -12.516 0.788 26.332 1.00 93.06 91 ARG A C 1
ATOM 709 O O . ARG A 1 91 ? -11.939 1.294 25.371 1.00 93.06 91 ARG A O 1
ATOM 716 N N . LEU A 1 92 ? -12.363 -0.498 26.654 1.00 93.88 92 LEU A N 1
ATOM 717 C CA . LEU A 1 92 ? -11.557 -1.414 25.846 1.00 93.88 92 LEU A CA 1
ATOM 718 C C . LEU A 1 92 ? -12.158 -1.594 24.448 1.00 93.88 92 LEU A C 1
ATOM 720 O O . LEU A 1 92 ? -11.429 -1.546 23.459 1.00 93.88 92 LEU A O 1
ATOM 724 N N . TRP A 1 93 ? -13.478 -1.759 24.366 1.00 92.38 93 TRP A N 1
ATOM 725 C CA . TRP A 1 93 ? -14.195 -1.878 23.101 1.00 92.38 93 TRP A CA 1
ATOM 726 C C . TRP A 1 93 ? -14.075 -0.612 22.244 1.00 92.38 93 TRP A C 1
ATOM 728 O O . TRP A 1 93 ? -13.732 -0.706 21.069 1.00 92.38 93 TRP A O 1
ATOM 738 N N . GLU A 1 94 ? -14.279 0.571 22.829 1.00 89.69 94 GLU A N 1
ATOM 739 C CA . GLU A 1 94 ? -14.096 1.863 22.149 1.00 89.69 94 GLU A CA 1
ATOM 740 C C . GLU A 1 94 ? -12.677 1.988 21.569 1.00 89.69 94 GLU A C 1
ATOM 742 O O . GLU A 1 94 ? -12.501 2.313 20.392 1.00 89.69 94 GLU A O 1
ATOM 747 N N . SER A 1 95 ? -11.659 1.643 22.368 1.00 94.06 95 SER A N 1
ATOM 748 C CA . SER A 1 95 ? -10.260 1.640 21.931 1.00 94.06 95 SER A CA 1
ATOM 749 C C . SER A 1 95 ? -10.004 0.650 20.790 1.00 94.06 95 SER A C 1
ATOM 751 O O . SER A 1 95 ? -9.335 0.989 19.811 1.00 94.06 95 SER A O 1
ATOM 753 N N . TYR A 1 96 ? -10.557 -0.560 20.891 1.00 94.81 96 TYR A N 1
ATOM 754 C CA . TYR A 1 96 ? -10.452 -1.585 19.857 1.00 94.81 96 TYR A CA 1
ATOM 755 C C . TYR A 1 96 ? -11.082 -1.126 18.539 1.00 94.81 96 TYR A C 1
ATOM 757 O O . TYR A 1 96 ? -10.449 -1.233 17.491 1.00 94.81 96 TYR A O 1
ATOM 765 N N . VAL A 1 97 ? -12.294 -0.567 18.579 1.00 91.12 97 VAL A N 1
ATOM 766 C CA . VAL A 1 97 ? -12.998 -0.086 17.382 1.00 91.12 97 VAL A CA 1
ATOM 767 C C . VAL A 1 97 ? -12.228 1.047 16.710 1.00 91.12 97 VAL A C 1
ATOM 769 O O . VAL A 1 97 ? -12.066 1.020 15.488 1.00 91.12 97 VAL A O 1
ATOM 772 N N . ALA A 1 98 ? -11.718 2.006 17.489 1.00 90.25 98 ALA A N 1
ATOM 773 C CA . ALA A 1 98 ? -10.915 3.109 16.970 1.00 90.25 98 ALA A CA 1
ATOM 774 C C . ALA A 1 98 ? -9.638 2.600 16.284 1.00 90.25 98 ALA A C 1
ATOM 776 O O . ALA A 1 98 ? -9.386 2.932 15.125 1.00 90.25 98 ALA A O 1
ATOM 777 N N . LYS A 1 99 ? -8.882 1.718 16.952 1.00 96.44 99 LYS A N 1
ATOM 778 C CA . LYS A 1 99 ? -7.675 1.113 16.369 1.00 96.44 99 LYS A CA 1
ATOM 779 C C . LYS A 1 99 ? -7.973 0.260 15.143 1.00 96.44 99 LYS A C 1
ATOM 781 O O . LYS A 1 99 ? -7.202 0.275 14.191 1.00 96.44 99 LYS A O 1
ATOM 786 N N . ASN A 1 100 ? -9.078 -0.479 15.139 1.00 95.81 100 ASN A N 1
ATOM 787 C CA . ASN A 1 100 ? -9.466 -1.285 13.989 1.00 95.81 100 ASN A CA 1
ATOM 788 C C . ASN A 1 100 ? -9.816 -0.403 12.780 1.00 95.81 100 ASN A C 1
ATOM 790 O O . ASN A 1 100 ? -9.421 -0.720 11.662 1.00 95.81 100 ASN A O 1
ATOM 794 N N . ALA A 1 101 ? -10.519 0.715 12.987 1.00 94.44 101 ALA A N 1
ATOM 795 C CA . ALA A 1 101 ? -10.799 1.670 11.915 1.00 94.44 101 ALA A CA 1
ATOM 796 C C . ALA A 1 101 ? -9.509 2.288 11.352 1.00 94.44 101 ALA A C 1
ATOM 798 O O . ALA A 1 101 ? -9.349 2.384 10.135 1.00 94.44 101 ALA A O 1
ATOM 799 N N . GLU A 1 102 ? -8.565 2.648 12.225 1.00 96.94 102 GLU A N 1
ATOM 800 C CA . GLU A 1 102 ? -7.244 3.127 11.816 1.00 96.94 102 GLU A CA 1
ATOM 801 C C . GLU A 1 102 ? -6.462 2.062 11.032 1.00 96.94 102 GLU A C 1
ATOM 803 O O . GLU A 1 102 ? -5.943 2.365 9.960 1.00 96.94 102 GLU A O 1
ATOM 808 N N . SER A 1 103 ? -6.443 0.810 11.502 1.00 97.62 103 SER A N 1
ATOM 809 C CA . SER A 1 103 ? -5.809 -0.309 10.792 1.00 97.62 103 SER A CA 1
ATOM 810 C C . SER A 1 103 ? -6.394 -0.480 9.392 1.00 97.62 103 SER A C 1
ATOM 812 O O . SER A 1 103 ? -5.650 -0.554 8.422 1.00 97.62 103 SER A O 1
ATOM 814 N N . GLN A 1 104 ? -7.724 -0.450 9.259 1.00 97.81 104 GLN A N 1
ATOM 815 C CA . GLN A 1 104 ? -8.391 -0.558 7.959 1.00 97.81 104 GLN A CA 1
ATOM 816 C C . GLN A 1 104 ? -8.050 0.601 7.017 1.00 97.81 104 GLN A C 1
ATOM 818 O O . GLN A 1 104 ? -7.962 0.403 5.804 1.00 97.81 104 GLN A O 1
ATOM 823 N N . ARG A 1 105 ? -7.880 1.819 7.546 1.00 98.25 105 ARG A N 1
ATOM 824 C CA . ARG A 1 105 ? -7.420 2.967 6.755 1.00 98.25 105 ARG A CA 1
ATOM 825 C C . ARG A 1 105 ? -5.989 2.740 6.268 1.00 98.25 105 ARG A C 1
ATOM 827 O O . ARG A 1 105 ? -5.739 2.860 5.072 1.00 98.25 105 ARG A O 1
ATOM 834 N N . LEU A 1 106 ? -5.087 2.359 7.171 1.00 98.56 106 LEU A N 1
ATOM 835 C CA . LEU A 1 106 ? -3.684 2.097 6.848 1.00 98.56 106 LEU A CA 1
ATOM 836 C C . LEU A 1 106 ? -3.528 0.959 5.835 1.00 98.56 106 LEU A C 1
ATOM 838 O O . LEU A 1 106 ? -2.706 1.063 4.930 1.00 98.56 106 LEU A O 1
ATOM 842 N N . ASP A 1 107 ? -4.341 -0.094 5.924 1.00 98.62 107 ASP A N 1
ATOM 843 C CA . ASP A 1 107 ? -4.323 -1.196 4.958 1.00 98.62 107 ASP A CA 1
ATOM 844 C C . ASP A 1 107 ? -4.704 -0.724 3.548 1.00 98.62 107 ASP A C 1
ATOM 846 O O . ASP A 1 107 ? -4.065 -1.108 2.564 1.00 98.62 107 ASP A O 1
ATOM 850 N N . LYS A 1 108 ? -5.704 0.161 3.435 1.00 98.50 108 LYS A N 1
ATOM 851 C CA . LYS A 1 108 ? -6.097 0.766 2.152 1.00 98.50 108 LYS A CA 1
ATOM 852 C C . LYS A 1 108 ? -4.990 1.649 1.583 1.00 98.50 108 LYS A C 1
ATOM 854 O O . LYS A 1 108 ? -4.663 1.515 0.405 1.00 98.50 108 LYS A O 1
ATOM 859 N N . GLU A 1 109 ? -4.402 2.517 2.403 1.00 98.69 109 GLU A N 1
ATOM 860 C CA . GLU A 1 109 ? -3.286 3.382 1.997 1.00 98.69 109 GLU A CA 1
ATOM 861 C C . GLU A 1 109 ? -2.069 2.552 1.562 1.00 98.69 109 GLU A C 1
ATOM 863 O O . GLU A 1 109 ? -1.475 2.803 0.516 1.00 98.69 109 GLU A O 1
ATOM 868 N N . ASN A 1 110 ? -1.737 1.493 2.303 1.00 98.75 110 ASN A N 1
ATOM 869 C CA . ASN A 1 110 ? -0.649 0.583 1.960 1.00 98.75 110 ASN A CA 1
ATOM 870 C C . ASN A 1 110 ? -0.908 -0.117 0.618 1.00 98.75 110 ASN A C 1
ATOM 872 O O . ASN A 1 110 ? -0.015 -0.201 -0.226 1.00 98.75 110 ASN A O 1
ATOM 876 N N . GLN A 1 111 ? -2.144 -0.557 0.371 1.00 98.75 111 GLN A N 1
ATOM 877 C CA . GLN A 1 111 ? -2.509 -1.144 -0.914 1.00 98.75 111 GLN A CA 1
ATOM 878 C C . GLN A 1 111 ? -2.376 -0.140 -2.069 1.00 98.75 111 GLN A C 1
ATOM 880 O O . GLN A 1 111 ? -1.873 -0.497 -3.135 1.00 98.75 111 GLN A O 1
ATOM 885 N N . GLN A 1 112 ? -2.773 1.117 -1.864 1.00 98.69 112 GLN A N 1
ATOM 886 C CA . GLN A 1 112 ? -2.582 2.178 -2.857 1.00 98.69 112 GLN A CA 1
ATOM 887 C C . GLN A 1 112 ? -1.096 2.419 -3.143 1.00 98.69 112 GLN A C 1
ATOM 889 O O . GLN A 1 112 ? -0.704 2.485 -4.308 1.00 98.69 112 GLN A O 1
ATOM 894 N N . LEU A 1 113 ? -0.260 2.473 -2.102 1.00 98.81 113 LEU A N 1
ATOM 895 C CA . LEU A 1 113 ? 1.188 2.632 -2.244 1.00 98.81 113 LEU A CA 1
ATOM 896 C C . LEU A 1 113 ? 1.826 1.460 -2.992 1.00 98.81 113 LEU A C 1
ATOM 898 O O . LEU A 1 113 ? 2.657 1.684 -3.869 1.00 98.81 113 LEU A O 1
ATOM 902 N N . LYS A 1 114 ? 1.418 0.219 -2.708 1.00 98.75 114 LYS A N 1
ATOM 903 C CA . LYS A 1 114 ? 1.887 -0.964 -3.446 1.00 98.75 114 LYS A CA 1
ATOM 904 C C . LYS A 1 114 ? 1.557 -0.869 -4.932 1.00 98.75 114 LYS A C 1
ATOM 906 O O . LYS A 1 114 ? 2.431 -1.105 -5.761 1.00 98.75 114 LYS A O 1
ATOM 911 N N . ASN A 1 115 ? 0.328 -0.478 -5.263 1.00 98.69 115 ASN A N 1
ATOM 912 C CA . ASN A 1 115 ? -0.104 -0.330 -6.652 1.00 98.69 115 ASN A CA 1
ATOM 913 C C . ASN A 1 115 ? 0.668 0.794 -7.367 1.00 98.69 115 ASN A C 1
ATOM 915 O O . ASN A 1 115 ? 1.115 0.616 -8.499 1.00 98.69 115 ASN A O 1
ATOM 919 N N . ALA A 1 116 ? 0.860 1.937 -6.701 1.00 98.62 116 ALA A N 1
ATOM 920 C CA . ALA A 1 116 ? 1.634 3.051 -7.243 1.00 98.62 116 ALA A CA 1
ATOM 921 C C . ALA A 1 116 ? 3.103 2.665 -7.468 1.00 98.62 116 ALA A C 1
ATOM 923 O O . ALA A 1 116 ? 3.662 2.965 -8.520 1.00 98.62 116 ALA A O 1
ATOM 924 N N . ASN A 1 117 ? 3.707 1.954 -6.513 1.00 98.75 117 ASN A N 1
ATOM 925 C CA . ASN A 1 117 ? 5.084 1.486 -6.620 1.00 98.75 117 ASN A CA 1
ATOM 926 C C . ASN A 1 117 ? 5.260 0.494 -7.777 1.00 98.75 117 ASN A C 1
ATOM 928 O O . ASN A 1 117 ? 6.192 0.638 -8.559 1.00 98.75 117 ASN A O 1
ATOM 932 N N . ALA A 1 118 ? 4.334 -0.457 -7.945 1.00 98.69 118 ALA A N 1
ATOM 933 C CA . ALA A 1 118 ? 4.350 -1.369 -9.088 1.00 98.69 118 ALA A CA 1
ATOM 934 C C . ALA A 1 118 ? 4.306 -0.598 -10.421 1.00 98.69 118 ALA A C 1
ATOM 936 O O . ALA A 1 118 ? 5.165 -0.791 -11.274 1.00 98.69 118 ALA A O 1
ATOM 937 N N . SER A 1 119 ? 3.389 0.368 -10.554 1.00 98.62 119 SER A N 1
ATOM 938 C CA . SER A 1 119 ? 3.291 1.191 -11.767 1.00 98.62 119 SER A CA 1
ATOM 939 C C . SER A 1 119 ? 4.551 2.021 -12.041 1.00 98.62 119 SER A C 1
ATOM 941 O O . SER A 1 119 ? 4.948 2.179 -13.196 1.00 98.62 119 SER A O 1
ATOM 943 N N . LEU A 1 120 ? 5.178 2.576 -11.000 1.00 98.69 120 LEU A N 1
ATOM 944 C CA . LEU A 1 120 ? 6.432 3.317 -11.144 1.00 98.69 120 LEU A CA 1
ATOM 945 C C . LEU A 1 120 ? 7.593 2.399 -11.527 1.00 98.69 120 LEU A C 1
ATOM 947 O O . LEU A 1 120 ? 8.395 2.781 -12.374 1.00 98.69 120 LEU A O 1
ATOM 951 N N . SER A 1 121 ? 7.655 1.200 -10.951 1.00 98.69 121 SER A 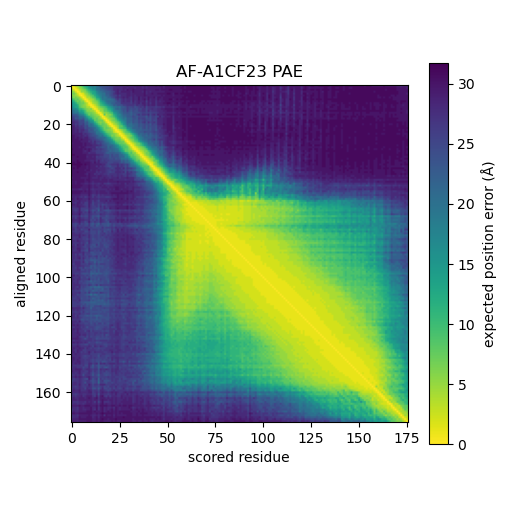N 1
ATOM 952 C CA . SER A 1 121 ? 8.654 0.190 -11.298 1.00 98.69 121 SER A CA 1
ATOM 953 C C . SER A 1 121 ? 8.561 -0.194 -12.775 1.00 98.69 121 SER A C 1
ATOM 955 O O . SER A 1 121 ? 9.578 -0.185 -13.465 1.00 98.69 121 SER A O 1
ATOM 957 N N . ASP A 1 122 ? 7.350 -0.434 -13.286 1.00 98.56 122 ASP A N 1
ATOM 958 C CA . ASP A 1 122 ? 7.128 -0.772 -14.697 1.00 98.56 122 ASP A CA 1
ATOM 959 C C . ASP A 1 122 ? 7.585 0.362 -15.627 1.00 98.56 122 ASP A C 1
ATOM 961 O O . ASP A 1 122 ? 8.293 0.138 -16.611 1.00 98.56 122 ASP A O 1
ATOM 965 N N . LYS A 1 123 ? 7.229 1.611 -15.292 1.00 98.50 123 LYS A N 1
ATOM 966 C CA . LYS A 1 123 ? 7.660 2.795 -16.052 1.00 98.50 123 LYS A CA 1
ATOM 967 C C . LYS A 1 123 ? 9.171 2.977 -16.024 1.00 98.50 123 LYS A C 1
ATOM 969 O O . LYS A 1 123 ? 9.752 3.347 -17.041 1.00 98.50 123 LYS A O 1
ATOM 974 N N . ASN A 1 124 ? 9.803 2.734 -14.878 1.00 98.56 124 ASN A N 1
ATOM 975 C CA . ASN A 1 124 ? 11.249 2.830 -14.752 1.00 98.56 124 ASN A CA 1
ATOM 976 C C . ASN A 1 124 ? 11.943 1.781 -15.627 1.00 98.56 124 ASN A C 1
ATOM 978 O O . ASN A 1 124 ? 12.824 2.127 -16.406 1.00 98.56 124 ASN A O 1
ATOM 982 N N . GLN A 1 125 ? 11.476 0.531 -15.590 1.00 98.50 125 GLN A N 1
ATOM 983 C CA . GLN A 1 125 ? 11.996 -0.532 -16.449 1.00 98.50 125 GLN A CA 1
ATOM 984 C C . GLN A 1 125 ? 11.834 -0.194 -17.941 1.00 98.50 125 GLN A C 1
ATOM 986 O O . GLN A 1 125 ? 12.746 -0.420 -18.737 1.00 98.50 125 GLN A O 1
ATOM 991 N N . GLN A 1 126 ? 10.697 0.385 -18.334 1.00 98.44 126 GLN A N 1
ATOM 992 C CA . GLN A 1 126 ? 10.486 0.841 -19.708 1.00 98.44 126 GLN A CA 1
ATOM 993 C C . GLN A 1 126 ? 11.456 1.969 -20.097 1.00 98.44 126 GLN A C 1
ATOM 995 O O . GLN A 1 126 ? 12.018 1.956 -21.193 1.00 98.44 126 GLN A O 1
ATOM 1000 N N . ALA A 1 127 ? 11.667 2.944 -19.212 1.00 98.38 127 ALA A N 1
ATOM 1001 C CA . ALA A 1 127 ? 12.601 4.039 -19.453 1.00 98.38 127 ALA A CA 1
ATOM 1002 C C . ALA A 1 127 ? 14.047 3.536 -19.585 1.00 98.38 127 ALA A C 1
ATOM 1004 O O . ALA A 1 127 ? 14.764 3.965 -20.488 1.00 98.38 127 ALA A O 1
ATOM 1005 N N . GLU A 1 128 ? 14.459 2.594 -18.736 1.00 98.50 128 GLU A N 1
ATOM 1006 C CA . GLU A 1 128 ? 15.770 1.943 -18.807 1.00 98.50 128 GLU A CA 1
ATOM 1007 C C . GLU A 1 128 ? 15.962 1.191 -20.126 1.00 98.50 128 GLU A C 1
ATOM 1009 O O . GLU A 1 128 ? 17.012 1.315 -20.761 1.00 98.50 128 GLU A O 1
ATOM 1014 N N . HIS A 1 129 ? 14.936 0.468 -20.582 1.00 98.25 129 HIS A N 1
ATOM 1015 C CA . HIS A 1 129 ? 14.963 -0.209 -21.875 1.00 98.25 129 HIS A CA 1
ATOM 1016 C C . HIS A 1 129 ? 15.191 0.781 -23.022 1.00 98.25 129 HIS A C 1
ATOM 1018 O O . HIS A 1 129 ? 16.122 0.614 -23.810 1.00 98.25 129 HIS A O 1
ATOM 1024 N N . HIS A 1 130 ? 14.400 1.856 -23.080 1.00 97.81 130 HIS A N 1
ATOM 1025 C CA . HIS A 1 130 ? 14.561 2.883 -24.108 1.00 97.81 130 HIS A CA 1
ATOM 1026 C C . HIS A 1 130 ? 15.926 3.568 -24.040 1.00 97.81 130 HIS A C 1
ATOM 1028 O O . HIS A 1 130 ? 16.548 3.814 -25.071 1.00 97.81 130 HIS A O 1
ATOM 1034 N N . PHE A 1 131 ? 16.429 3.853 -22.839 1.00 98.19 131 PHE A N 1
ATOM 1035 C CA . PHE A 1 131 ? 17.766 4.413 -22.665 1.00 98.19 131 PHE A CA 1
ATOM 1036 C C . PHE A 1 131 ? 18.843 3.499 -23.265 1.00 98.19 131 PHE A C 1
ATOM 1038 O O . PHE A 1 131 ? 19.749 3.975 -23.952 1.00 98.19 131 PHE A O 1
ATOM 1045 N N . LEU A 1 132 ? 18.733 2.184 -23.060 1.00 98.31 132 LEU A N 1
ATOM 1046 C CA . LEU A 1 132 ? 19.660 1.219 -23.641 1.00 98.31 132 LEU A CA 1
ATOM 1047 C C . LEU A 1 132 ? 19.576 1.191 -25.175 1.00 98.31 132 LEU A C 1
ATOM 1049 O O . LEU A 1 132 ? 20.616 1.228 -25.834 1.00 98.31 132 LEU A O 1
ATOM 1053 N N . GLU A 1 133 ? 18.368 1.200 -25.746 1.00 98.12 133 GLU A N 1
ATOM 1054 C CA . GLU A 1 133 ? 18.158 1.281 -27.201 1.00 98.12 133 GLU A CA 1
ATOM 1055 C C . GLU A 1 133 ? 18.812 2.532 -27.803 1.00 98.12 133 GLU A C 1
ATOM 1057 O O . GLU A 1 133 ? 19.539 2.445 -28.797 1.00 98.12 133 GLU A O 1
ATOM 1062 N N . TYR A 1 134 ? 18.615 3.695 -27.171 1.00 97.75 134 TYR A N 1
ATOM 1063 C CA . TYR A 1 134 ? 19.234 4.946 -27.608 1.00 97.75 134 TYR A CA 1
ATOM 1064 C C . TYR A 1 134 ? 20.761 4.886 -27.559 1.00 97.75 134 TYR A C 1
ATOM 1066 O O . TYR A 1 134 ? 21.416 5.360 -28.486 1.00 97.75 134 TYR A O 1
ATOM 1074 N N . ASN A 1 135 ? 21.344 4.281 -26.523 1.00 98.12 135 ASN A N 1
ATOM 1075 C CA . ASN A 1 135 ? 22.797 4.136 -26.418 1.00 98.12 135 ASN A CA 1
ATOM 1076 C C . ASN A 1 135 ? 23.380 3.237 -27.513 1.00 98.12 135 ASN A C 1
ATOM 1078 O O . ASN A 1 135 ? 24.439 3.549 -28.069 1.00 98.12 135 ASN A O 1
ATOM 1082 N N . VAL A 1 136 ? 22.694 2.141 -27.853 1.00 98.25 136 VAL A N 1
ATOM 1083 C CA . VAL A 1 136 ? 23.084 1.279 -28.978 1.00 98.25 136 VAL A CA 1
ATOM 1084 C C . VAL A 1 136 ? 23.038 2.069 -30.286 1.00 98.25 136 VAL A C 1
ATOM 1086 O O . VAL A 1 136 ? 24.016 2.081 -31.037 1.00 98.25 136 VAL A O 1
ATOM 1089 N N . LEU A 1 137 ? 21.943 2.790 -30.534 1.00 98.06 137 LEU A N 1
ATOM 1090 C CA . LEU A 1 137 ? 21.774 3.587 -31.746 1.00 98.06 137 LEU A CA 1
ATOM 1091 C C . LEU A 1 137 ? 22.829 4.699 -31.858 1.00 98.06 137 LEU A C 1
ATOM 1093 O O . LEU A 1 137 ? 23.411 4.904 -32.924 1.00 98.06 137 LEU A O 1
ATOM 1097 N N . LEU A 1 138 ? 23.117 5.391 -30.756 1.00 98.31 138 LEU A N 1
ATOM 1098 C CA . LEU A 1 138 ? 24.132 6.440 -30.704 1.00 98.31 138 LEU A CA 1
ATOM 1099 C C . LEU A 1 138 ? 25.532 5.883 -30.985 1.00 98.31 138 LEU A C 1
ATOM 1101 O O . LEU A 1 138 ? 26.305 6.506 -31.713 1.00 98.31 138 LEU A O 1
ATOM 1105 N N . SER A 1 139 ? 25.845 4.696 -30.461 1.00 98.12 139 SER A N 1
ATOM 1106 C CA . SER A 1 139 ? 27.117 4.017 -30.723 1.00 98.12 139 SER A CA 1
ATOM 1107 C C . SER A 1 139 ? 27.266 3.663 -32.202 1.00 98.12 139 SER A C 1
ATOM 1109 O O . SER A 1 139 ? 28.302 3.953 -32.798 1.00 98.12 139 SER A O 1
ATOM 1111 N N . HIS A 1 140 ? 26.205 3.131 -32.815 1.00 98.38 140 HIS A N 1
ATOM 1112 C CA . HIS A 1 140 ? 26.167 2.847 -34.248 1.00 98.38 140 HIS A CA 1
ATOM 1113 C C . HIS A 1 140 ? 26.396 4.114 -35.087 1.00 98.38 140 HIS A C 1
ATOM 1115 O O . HIS A 1 140 ? 27.231 4.121 -35.992 1.00 98.38 140 HIS A O 1
ATOM 1121 N N . TYR A 1 141 ? 25.706 5.216 -34.770 1.00 98.50 141 TYR A N 1
ATOM 1122 C CA . TYR A 1 141 ? 25.922 6.476 -35.481 1.00 98.50 141 TYR A CA 1
ATOM 1123 C C . TYR A 1 141 ? 27.340 7.003 -35.300 1.00 98.50 141 TYR A C 1
ATOM 1125 O O . TYR A 1 141 ? 27.938 7.469 -36.266 1.00 98.50 141 TYR A O 1
ATOM 1133 N N . LYS A 1 142 ? 27.902 6.930 -34.093 1.00 98.56 142 LYS A N 1
ATOM 1134 C CA . LYS A 1 142 ? 29.279 7.362 -33.841 1.00 98.56 142 LYS A CA 1
ATOM 1135 C C . LYS A 1 142 ? 30.280 6.564 -34.679 1.00 98.56 142 LYS A C 1
ATOM 1137 O O . LYS A 1 142 ? 31.187 7.147 -35.263 1.00 98.56 142 LYS A O 1
ATOM 1142 N N . GLU A 1 143 ? 30.086 5.252 -34.788 1.00 98.56 143 GLU A N 1
ATOM 1143 C CA . GLU A 1 143 ? 30.917 4.393 -35.633 1.00 98.56 143 GLU A CA 1
ATOM 1144 C C . GLU A 1 143 ? 30.789 4.751 -37.121 1.00 98.56 143 GLU A C 1
ATOM 1146 O O . GLU A 1 143 ? 31.797 4.864 -37.820 1.00 98.56 143 GLU A O 1
ATOM 1151 N N . ALA A 1 144 ? 29.566 4.967 -37.611 1.00 98.38 144 ALA A N 1
ATOM 1152 C CA . ALA A 1 144 ? 29.328 5.358 -38.998 1.00 98.38 144 ALA A CA 1
ATOM 1153 C C . ALA A 1 144 ? 29.993 6.703 -39.336 1.00 98.38 144 ALA A C 1
ATOM 1155 O O . ALA A 1 144 ? 30.669 6.806 -40.359 1.00 98.38 144 ALA A O 1
ATOM 1156 N N . HIS A 1 145 ? 29.869 7.703 -38.455 1.00 98.38 145 HIS A N 1
ATOM 1157 C CA . HIS A 1 145 ? 30.558 8.986 -38.615 1.00 98.38 145 HIS A CA 1
ATOM 1158 C C . HIS A 1 145 ? 32.076 8.800 -38.667 1.00 98.38 145 HIS A C 1
ATOM 1160 O O . HIS A 1 145 ? 32.709 9.295 -39.595 1.00 98.38 145 HIS A O 1
ATOM 1166 N N . GLN A 1 146 ? 32.654 8.009 -37.756 1.00 98.62 146 GLN A N 1
ATOM 1167 C CA . GLN A 1 146 ? 34.095 7.750 -37.760 1.00 98.62 146 GLN A CA 1
ATOM 1168 C C . GLN A 1 146 ? 34.562 7.080 -39.060 1.00 98.62 146 GLN A C 1
ATOM 1170 O O . GLN A 1 146 ? 35.621 7.413 -39.589 1.00 98.62 146 GLN A O 1
ATOM 1175 N N . LYS A 1 147 ? 33.777 6.140 -39.603 1.00 98.44 147 LYS A N 1
ATOM 1176 C CA . LYS A 1 147 ? 34.076 5.499 -40.894 1.00 98.44 147 LYS A CA 1
ATOM 1177 C C . LYS A 1 147 ? 34.070 6.506 -42.041 1.00 98.44 147 LYS A C 1
ATOM 1179 O O . LYS A 1 147 ? 34.951 6.440 -42.895 1.00 98.44 147 LYS A O 1
ATOM 1184 N N . ILE A 1 148 ? 33.111 7.432 -42.050 1.00 98.38 148 ILE A N 1
ATOM 1185 C CA . ILE A 1 148 ? 33.033 8.496 -43.057 1.00 98.38 148 ILE A CA 1
ATOM 1186 C C . ILE A 1 148 ? 34.252 9.416 -42.952 1.00 98.38 148 ILE A C 1
ATOM 1188 O O . ILE A 1 148 ? 34.918 9.644 -43.958 1.00 98.38 148 ILE A O 1
ATOM 1192 N N . GLU A 1 149 ? 34.589 9.889 -41.750 1.00 98.19 149 GLU A N 1
ATOM 1193 C CA . GLU A 1 149 ? 35.764 10.740 -41.518 1.00 98.19 149 GLU A CA 1
ATOM 1194 C C . GLU A 1 149 ? 37.058 10.063 -41.980 1.00 98.19 149 GLU A C 1
ATOM 1196 O O . GLU A 1 149 ? 37.850 10.653 -42.716 1.00 98.19 149 GLU A O 1
ATOM 1201 N N . ASN A 1 150 ? 37.248 8.794 -41.612 1.00 98.19 150 ASN A N 1
ATOM 1202 C CA . ASN A 1 150 ? 38.417 8.020 -42.019 1.00 98.19 150 ASN A CA 1
ATOM 1203 C C . ASN A 1 150 ? 38.469 7.831 -43.543 1.00 98.19 150 ASN A C 1
ATOM 1205 O O . ASN A 1 150 ? 39.543 7.930 -44.135 1.00 98.19 150 ASN A O 1
ATOM 1209 N N . GLY A 1 151 ? 37.321 7.587 -44.183 1.00 97.94 151 GLY A N 1
ATOM 1210 C CA . GLY A 1 151 ? 37.217 7.479 -45.637 1.00 97.94 151 GLY A CA 1
ATOM 1211 C C . GLY A 1 151 ? 37.585 8.781 -46.350 1.00 97.94 151 GLY A C 1
ATOM 1212 O O . GLY A 1 151 ? 38.370 8.756 -47.296 1.00 97.94 151 GLY A O 1
ATOM 1213 N N . ILE A 1 152 ? 37.080 9.921 -45.865 1.00 97.69 152 ILE A N 1
ATOM 1214 C CA . ILE A 1 152 ? 37.411 11.251 -46.400 1.00 97.69 152 ILE A CA 1
ATOM 1215 C C . ILE A 1 152 ? 38.912 11.524 -46.262 1.00 97.69 152 ILE A C 1
ATOM 1217 O O . ILE A 1 152 ? 39.555 11.883 -47.248 1.00 97.69 152 ILE A O 1
ATOM 1221 N N . ASN A 1 153 ? 39.485 11.301 -45.076 1.00 97.12 153 ASN A N 1
ATOM 1222 C CA . ASN A 1 153 ? 40.920 11.475 -44.849 1.00 97.12 153 ASN A CA 1
ATOM 1223 C C . ASN A 1 153 ? 41.752 10.582 -45.780 1.00 97.12 153 ASN A C 1
ATOM 1225 O O . ASN A 1 153 ? 42.720 11.051 -46.371 1.00 97.12 153 ASN A O 1
ATOM 1229 N N . GLY A 1 154 ? 41.343 9.326 -45.981 1.00 96.75 154 GLY A N 1
ATOM 1230 C CA . GLY A 1 154 ? 42.013 8.412 -46.907 1.00 96.75 154 GLY A CA 1
ATOM 1231 C C . GLY A 1 154 ? 42.025 8.914 -48.355 1.00 96.75 154 GLY A C 1
ATOM 1232 O O . GLY A 1 154 ? 43.062 8.854 -49.015 1.00 96.75 154 GLY A O 1
ATOM 1233 N N . VAL A 1 155 ? 40.905 9.457 -48.847 1.00 96.81 155 VAL A N 1
ATOM 1234 C CA . VAL A 1 155 ? 40.833 10.052 -50.195 1.00 96.81 155 VAL A CA 1
ATOM 1235 C C . VAL A 1 155 ? 41.724 11.291 -50.302 1.00 96.81 155 VAL A C 1
ATOM 1237 O O . VAL A 1 155 ? 42.438 11.444 -51.293 1.00 96.81 155 VAL A O 1
ATOM 1240 N N . LEU A 1 156 ? 41.714 12.162 -49.289 1.00 95.38 156 LEU A N 1
ATOM 1241 C CA . LEU A 1 156 ? 42.533 13.377 -49.272 1.00 95.38 156 LEU A CA 1
ATOM 1242 C C . LEU A 1 156 ? 44.035 13.062 -49.284 1.00 95.38 156 LEU A C 1
ATOM 1244 O O . LEU A 1 156 ? 44.775 13.663 -50.064 1.00 95.38 156 LEU A O 1
ATOM 1248 N N . GLU A 1 157 ? 44.485 12.096 -48.482 1.00 94.62 157 GLU A N 1
ATOM 1249 C CA . GLU A 1 157 ? 45.888 11.663 -48.481 1.00 94.62 157 GLU A CA 1
ATOM 1250 C C . GLU A 1 157 ? 46.280 10.989 -49.806 1.00 94.62 157 GLU A C 1
ATOM 1252 O O . GLU A 1 157 ? 47.360 11.254 -50.336 1.00 94.62 157 GLU A O 1
ATOM 1257 N N . GLY A 1 158 ? 45.389 10.188 -50.404 1.00 93.00 158 GLY A N 1
ATOM 1258 C CA . GLY A 1 158 ? 45.617 9.596 -51.727 1.00 93.00 158 GLY A CA 1
ATOM 1259 C C . GLY A 1 158 ? 45.800 10.645 -52.830 1.00 93.00 158 GLY A C 1
ATOM 1260 O O . GLY A 1 158 ? 46.720 10.544 -53.643 1.00 93.00 158 GLY A O 1
ATOM 1261 N N . LEU A 1 159 ? 44.973 11.696 -52.830 1.00 91.75 159 LEU A N 1
ATOM 1262 C CA . LEU A 1 159 ? 45.110 12.817 -53.765 1.00 91.75 159 LEU A CA 1
ATOM 1263 C C . LEU A 1 159 ? 46.433 13.564 -53.565 1.00 91.75 159 LEU A C 1
ATOM 1265 O O . LEU A 1 159 ? 47.116 13.878 -54.540 1.00 91.75 159 LEU A O 1
ATOM 1269 N N . LYS A 1 160 ? 46.827 13.803 -52.312 1.00 90.06 160 LYS A N 1
ATOM 1270 C CA . LYS A 1 160 ? 48.090 14.467 -51.975 1.00 90.06 160 LYS A CA 1
ATOM 1271 C C . LYS A 1 160 ? 49.308 13.670 -52.447 1.00 90.06 160 LYS A C 1
ATOM 1273 O O . LYS A 1 160 ? 50.215 14.268 -53.017 1.00 90.06 160 LYS A O 1
ATOM 1278 N N . GLY A 1 161 ? 49.305 12.347 -52.272 1.00 83.12 161 GLY A N 1
ATOM 1279 C CA . GLY A 1 161 ? 50.353 11.466 -52.800 1.00 83.12 161 GLY A CA 1
ATOM 1280 C C . GLY A 1 161 ? 50.459 11.546 -54.325 1.00 83.12 161 GLY A C 1
ATOM 1281 O O . GLY A 1 161 ? 51.527 11.833 -54.854 1.00 83.12 161 GLY A O 1
ATOM 1282 N N . SER A 1 162 ? 49.327 11.431 -55.031 1.00 82.69 162 SER A N 1
ATOM 1283 C CA . SER A 1 162 ? 49.303 11.506 -56.502 1.00 82.69 162 SER A CA 1
ATOM 1284 C C . SER A 1 162 ? 49.788 12.851 -57.068 1.00 82.69 162 SER A C 1
ATOM 1286 O O . SER A 1 162 ? 50.373 12.898 -58.150 1.00 82.69 162 SER A O 1
ATOM 1288 N N . LEU A 1 163 ? 49.568 13.950 -56.337 1.00 81.88 163 LEU A N 1
ATOM 1289 C CA . LEU A 1 163 ? 50.023 15.285 -56.722 1.00 81.88 163 LEU A CA 1
ATOM 1290 C C . LEU A 1 163 ? 51.550 15.419 -56.626 1.00 81.88 163 LEU A C 1
ATOM 1292 O O . LEU A 1 163 ? 52.159 16.036 -57.497 1.00 81.88 163 LEU A O 1
ATOM 1296 N N . VAL A 1 164 ? 52.157 14.835 -55.588 1.00 77.19 164 VAL A N 1
ATOM 1297 C CA . VAL A 1 164 ? 53.617 14.814 -55.398 1.00 77.19 164 VAL A CA 1
ATOM 1298 C C . VAL A 1 164 ? 54.276 13.936 -56.464 1.00 77.19 164 VAL A C 1
ATOM 1300 O O . VAL A 1 164 ? 55.182 14.399 -57.153 1.00 77.19 164 VAL A O 1
ATOM 1303 N N . ASP A 1 165 ? 53.736 12.739 -56.705 1.00 78.12 165 ASP A N 1
ATOM 1304 C CA . ASP A 1 165 ? 54.249 11.817 -57.729 1.00 78.12 165 ASP A CA 1
ATOM 1305 C C . ASP A 1 165 ? 54.170 12.420 -59.147 1.00 78.12 165 ASP A C 1
ATOM 1307 O O . ASP A 1 165 ? 55.061 12.231 -59.978 1.00 78.12 165 ASP A O 1
ATOM 1311 N N . SER A 1 166 ? 53.116 13.194 -59.434 1.00 72.88 166 SER A N 1
ATOM 1312 C CA . SER A 1 166 ? 52.967 13.900 -60.710 1.00 72.88 166 SER A CA 1
ATOM 1313 C C . SER A 1 166 ? 53.936 15.078 -60.870 1.00 72.88 166 SER A C 1
ATOM 1315 O O . SER A 1 166 ? 54.296 15.399 -62.005 1.00 72.88 166 SER A O 1
ATOM 1317 N N . ALA A 1 167 ? 54.329 15.747 -59.783 1.00 69.12 167 ALA A N 1
ATOM 1318 C CA . ALA A 1 167 ? 55.286 16.854 -59.817 1.00 69.12 167 ALA A CA 1
ATOM 1319 C C . ALA A 1 167 ? 56.725 16.345 -60.012 1.00 69.12 167 ALA A C 1
ATOM 1321 O O . ALA A 1 167 ? 57.470 16.892 -60.828 1.00 69.12 167 ALA A O 1
ATOM 1322 N N . ASP A 1 168 ? 57.085 15.240 -59.358 1.00 68.31 168 ASP A N 1
ATOM 1323 C CA . ASP A 1 168 ? 58.403 14.612 -59.497 1.00 68.31 168 ASP A CA 1
ATOM 1324 C C . ASP A 1 168 ? 58.605 14.000 -60.897 1.00 68.31 168 ASP A C 1
ATOM 1326 O O . ASP A 1 168 ? 59.668 14.150 -61.509 1.00 68.31 168 ASP A O 1
ATOM 1330 N N . ALA A 1 169 ? 57.558 13.395 -61.474 1.00 68.06 169 ALA A N 1
ATOM 1331 C CA . ALA A 1 169 ? 57.585 12.877 -62.845 1.00 68.06 169 ALA A CA 1
ATOM 1332 C C . ALA A 1 169 ? 57.716 13.977 -63.920 1.00 68.06 169 ALA A C 1
ATOM 1334 O O . ALA A 1 169 ? 58.192 13.707 -65.028 1.00 68.06 169 ALA A O 1
ATOM 1335 N N . ALA A 1 170 ? 57.301 15.213 -63.622 1.00 61.88 170 ALA A N 1
ATOM 1336 C CA . ALA A 1 170 ? 57.458 16.354 -64.521 1.00 61.88 170 ALA A CA 1
ATOM 1337 C C . ALA A 1 170 ? 58.889 16.919 -64.497 1.00 61.88 170 ALA A C 1
ATOM 1339 O O . ALA A 1 170 ? 59.402 17.311 -65.546 1.00 61.88 170 ALA A O 1
ATOM 1340 N N . HIS A 1 171 ? 59.561 16.893 -63.342 1.00 60.16 171 HIS A N 1
ATOM 1341 C CA . HIS A 1 171 ? 60.952 17.337 -63.216 1.00 60.16 171 HIS A CA 1
ATOM 1342 C C . HIS A 1 171 ? 61.957 16.373 -63.865 1.00 60.16 171 HIS A C 1
ATOM 1344 O O . HIS A 1 171 ? 62.901 16.826 -64.504 1.00 60.16 171 HIS A O 1
ATOM 1350 N N . GLN A 1 172 ? 61.720 15.056 -63.831 1.00 58.03 172 GLN A N 1
ATOM 1351 C CA . GLN A 1 172 ? 62.596 14.083 -64.508 1.00 58.03 172 GLN A CA 1
ATOM 1352 C C . GLN A 1 172 ? 62.576 14.153 -66.046 1.00 58.03 172 GLN A C 1
ATOM 1354 O O . GLN A 1 172 ? 63.473 13.613 -66.688 1.00 58.03 172 GLN A O 1
ATOM 1359 N N . LYS A 1 173 ? 61.579 14.804 -66.660 1.00 59.25 173 LYS A N 1
ATOM 1360 C CA . LYS A 1 173 ? 61.481 14.942 -68.125 1.00 59.25 173 LYS A CA 1
ATOM 1361 C C . LYS A 1 173 ? 62.147 16.201 -68.695 1.00 59.25 173 LYS A C 1
ATOM 1363 O O . LYS A 1 173 ? 62.158 16.344 -69.913 1.00 59.25 173 LYS A O 1
ATOM 1368 N N . GLN A 1 174 ? 62.667 17.105 -67.860 1.00 56.78 174 GLN A N 1
ATOM 1369 C CA . GLN A 1 174 ? 63.342 18.331 -68.318 1.00 56.78 174 GLN A CA 1
ATOM 1370 C C . GLN A 1 174 ? 64.879 18.256 -68.318 1.00 56.78 174 GLN A C 1
ATOM 1372 O O . GLN A 1 174 ? 65.496 19.098 -68.962 1.00 56.78 174 GLN A O 1
ATOM 1377 N N . ASP A 1 175 ? 65.479 17.239 -67.692 1.00 53.50 175 ASP A N 1
ATOM 1378 C CA . ASP A 1 175 ? 66.942 17.053 -67.603 1.00 53.50 175 ASP A CA 1
ATOM 1379 C C . ASP A 1 175 ? 67.485 15.908 -68.496 1.00 53.50 175 ASP A C 1
ATOM 1381 O O . ASP A 1 175 ? 68.605 15.434 -68.290 1.00 53.50 175 ASP A O 1
ATOM 1385 N N . GLY A 1 176 ? 66.697 15.437 -69.473 1.00 45.81 176 GLY A N 1
ATOM 1386 C CA . GLY A 1 176 ? 67.058 14.362 -70.415 1.00 45.81 176 GLY A CA 1
ATOM 1387 C C . GLY A 1 176 ? 67.353 14.851 -71.826 1.00 45.81 176 GLY A C 1
ATOM 1388 O O . GLY A 1 176 ? 66.544 15.652 -72.343 1.00 45.81 176 GLY A O 1
#

pLDDT: mean 77.37, std 23.72, range [31.34, 98.81]

Sequence (176 aa):
MEATAPYLEHPPKRKRESSLSQSGPANESRGAKPIESPNQDSTQPEPPTNDEKVLSVMESFRPLARELERLDEKDPILAAQAARLVALYRRLWESYVAKNAESQRLDKENQQLKNANASLSDKNQQAEHHFLEYNVLLSHYKEAHQKIENGINGVLE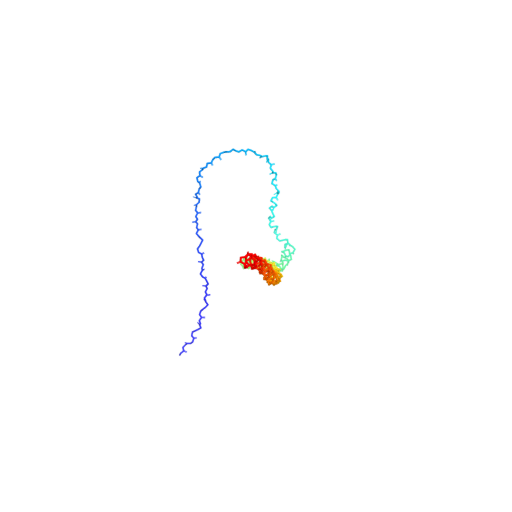GLKGSLVDSADAAHQKQDG

Organism: Aspergillus clavatus (strain ATCC 1007 / CBS 513.65 / DSM 816 / NCTC 3887 / NRRL 1 / QM 1276 / 107) (NCBI:txid344612)

Foldseek 3Di:
DDDDDDDDDDDDDDDDDDDDDDDDDDDDDDDDDDDDDDDPPPPPPDDPPCVVVVVVVVVVCVVVVVVLVVVCVPPVVVSVVVVVVVVVVSVVVVVVVSVVVVVVVVVVVVVVVVVVVVVVVVVVVVVVVVVVVVVVVVVVVVVVVVVVVVVVVVVVVVVVVVVVVVVVVVVVVPPD

Mean predicted aligned error: 17.77 Å

=== Feature glossary ===
A reading guide for the features in this record.

Start from the sequence.

  · Sequence gives the chain of amino acids in standard one-letter code (A=alanine, C=cysteine, …, Y=tyrosine), read N→C. It is the only feature that is directly encoded by the gene; all structural features are derived from the folded form of this sequence.

Fold it, and you get atomic coordinates and the backbone conformation that goes with them.

  · The mmCIF table is the protein's shape written out atom by atom. For each backbone N, Cα, C, and carbonyl O, it records an (x, y, z) coordinate triple in Å plus the residue type, chain letter, and residue number.

  · Backbone dihedral angles. Every residue except chain termini has a φ (preceding-C → N → Cα → C) and a ψ (N → Cα → C → next-N). They are reported in degrees following the IUPAC sign convention. Secondary structure is essentially a statement about which (φ, ψ) basin each residue occupies.

  · DSSP 8-state secondary structure assigns each residue one of H (α-helix), G (3₁₀-helix), I (π-helix), E (extended β-strand), B (isolated β-bridge), T (hydrogen-bonded turn), S (bend), or '-' (coil). The assignment is computed from backbone hydrogen-bond geometry via the Kabsch–Sander algorithm.

  · P-SEA three-state annotation labels each residue as helix, strand, or coil based purely on the geometry of the Cα trace. It serves as a fallback when the full backbone (and thus DSSP) is unavailable.

Summarize the fold with a handful of shape descriptors and a per-residue structural alphabet.

  · Radius of gyration (Rg) is the root-mean-square distance of Cα atoms from their centroid — a single number for overall size and compactness. A globular domain of N residues has Rg ≈ 2.2·N^0.38 Å; an extended or disordered chain has a much larger Rg. The Cα contact count is the number of residue pairs whose Cα atoms are within 8 Å and are more than four positions apart in sequence — a standard proxy for tertiary packing density. The bounding box is the smallest axis-aligned box enclosing all Cα atoms.

  · Foldseek's 3Di representation compresses backbone geometry into a per-residue letter drawn from a learned twenty-state alphabet. It captures the tertiary interaction pattern around each residue — which residues are packed against it in space, regardless of where they are in sequence.

  · Accessible surface area quantifies burial. A residue with SASA near zero is packed into the hydrophobic core; one with SASA >100 Å² sits on the surface. Computed here via the Shrake–Rupley numerical algorithm with a 1.4 Å probe.

Ask how reliable the model is.

  · For AlphaFold models, the B-factor field carries pLDDT — the model's own estimate of local accuracy on a 0–100 scale. Regions with pLDDT<50 should be treated as essentially unmodeled; they often correspond to intrinsically disordered segments.

  · For experimental (PDB) structures, the B-factor (temperature factor) quantifies the positional spread of each atom in the crystal — a combination of thermal vibration and static disorder — in units of Å². High B-factors mark flexible loops or poorly resolved regions; low B-factors mark the rigid, well-ordered core.

  · PAE(i, j) answers: if I align the predicted and true structures on residue i, how far off (in Å) do I expect residue j to be? A block-diagonal PAE matrix with low values on the blocks and high values off-diagonal is the signature of a multi-domain protein with confidently predicted domains but uncertain inter-domain orientation.

Place it in context: what it resembles, what it is annotated as, and how it looks.

  · Structural nearest neighbors (via Foldseek easy-search vs the PDB). Reported per hit: target PDB id, E-value, and alignment TM-score. A TM-score above ~0.5 is the conventional threshold for 'same fold'.

  · Functional annotations link the protein to curated databases. InterPro entries identify conserved domains and families by matching the sequence against member-database signatures (Pfam, PROSITE, CDD, …). Gene Ontology (GO) terms describe molecular function, biological process, and cellular component in a controlled vocabulary. CATH places the structure in a hierarchical fold classification (Class/Architecture/Topology/Homologous-superfamily). The organism is the source species.

  · Plot images: a contact map (which residues are close in 3D, as an N×N binary image), a Ramachandran scatter (backbone torsion angles, revealing secondary-structure composition at a glance), and — for AlphaFold structures — a PAE heatmap (pairwise prediction confidence).

  · Structure images are PyMOL renders from six orthogonal camera directions. Cartoon representation draws helices as coils and strands as arrows; sticks shows the backbone as bonds; surface shows the solvent-excluded envelope. Rainbow coloring maps sequence position to hue (blue→red, N→C); chain coloring assigns a distinct color per polypeptide.